Protein AF-A0A5J2KHD5-F1 (afdb_monomer)

Solvent-accessible surface area (backbone atoms only — not comparable to full-atom values): 17655 Å² total; per-residue (Å²): 84,76,49,83,25,41,93,51,93,59,63,36,62,65,54,71,47,74,52,61,76,40,70,38,62,76,44,39,39,36,35,39,23,14,30,36,14,54,96,81,37,36,23,38,40,32,50,33,38,20,36,44,12,47,25,20,21,35,34,34,34,47,45,62,51,98,78,23,36,15,30,52,31,19,30,32,40,36,40,36,38,17,37,40,12,54,28,19,19,31,35,51,29,37,59,67,86,77,87,72,84,50,36,95,54,77,41,52,92,80,32,49,83,32,38,43,77,28,38,31,40,41,30,48,32,39,19,35,48,8,55,21,34,14,35,37,32,38,15,18,57,29,43,36,36,41,38,38,20,34,40,3,35,28,30,13,35,39,38,60,14,28,54,28,45,38,32,44,36,38,34,33,30,27,23,60,71,68,78,65,44,34,31,26,41,30,70,27,45,30,43,40,37,40,37,40,33,34,32,79,45,65,56,52,24,39,34,41,18,60,56,12,38,40,30,65,73,45,62,40,83,87,21,22,67,43,73,42,52,66,44,76,54,85,90,83,81,79,89,87,85,85,87,71,94,57,56,60,50,75,51,75,42,55,71,67,65,92,81,49,88,70,52,52,35,43,40,39,47,34,49,78,35,92,41,93,99,59,67,41,57,35,39,38,39,30,37,58,52,98,92,38,83,38,68,54,36,33,35,20,64,96,72,70,74,47,73,48,78,65,57,41,90,38,82,75,56,75,84,76,58,89,52,68,65,37,76,47,47,20,21,42,98,85,67,48,56,32,38,44,33,30,36,79,88,66,50,76,50,77,45,84,114

Organism: NCBI:txid1151001

Structure (mmCIF, N/CA/C/O backbone):
data_AF-A0A5J2KHD5-F1
#
_entry.id   AF-A0A5J2KHD5-F1
#
loop_
_atom_site.group_PDB
_atom_site.id
_atom_site.type_symbol
_atom_site.label_atom_id
_atom_site.label_alt_id
_atom_site.label_comp_id
_atom_site.label_asym_id
_atom_site.label_entity_id
_atom_site.label_seq_id
_atom_site.pdbx_PDB_ins_code
_atom_site.Cartn_x
_atom_site.Cartn_y
_atom_site.Cartn_z
_atom_site.occupancy
_atom_site.B_iso_or_equiv
_atom_site.auth_seq_id
_atom_site.auth_comp_id
_atom_site.auth_asym_id
_atom_site.auth_atom_id
_atom_site.pdbx_PDB_model_num
ATOM 1 N N . MET A 1 1 ? 17.714 -7.171 -24.870 1.00 95.31 1 MET A N 1
ATOM 2 C CA . MET A 1 1 ? 17.193 -6.592 -26.128 1.00 95.31 1 MET A CA 1
ATOM 3 C C . MET A 1 1 ? 16.960 -5.110 -25.910 1.00 95.31 1 MET A C 1
ATOM 5 O O . MET A 1 1 ? 16.537 -4.749 -24.819 1.00 95.31 1 MET A O 1
ATOM 9 N N . THR A 1 2 ? 17.226 -4.273 -26.911 1.00 98.62 2 THR A N 1
ATOM 10 C CA . THR A 1 2 ? 17.089 -2.813 -26.787 1.00 98.62 2 THR A CA 1
ATOM 11 C C . THR A 1 2 ? 16.407 -2.249 -28.025 1.00 98.62 2 THR A C 1
ATOM 13 O O . THR A 1 2 ? 16.845 -2.539 -29.137 1.00 98.62 2 THR A O 1
ATOM 16 N N . PHE A 1 3 ? 15.370 -1.435 -27.830 1.00 98.75 3 PHE A N 1
ATOM 17 C CA . PHE A 1 3 ? 14.770 -0.615 -28.884 1.00 98.75 3 PHE A CA 1
ATOM 18 C C . PHE A 1 3 ? 15.186 0.838 -28.673 1.00 98.75 3 PHE A C 1
ATOM 20 O O . PHE A 1 3 ? 14.753 1.481 -27.717 1.00 98.75 3 PHE A O 1
ATOM 27 N N . GLU A 1 4 ? 16.075 1.328 -29.535 1.00 98.75 4 GLU A N 1
ATOM 28 C CA . GLU A 1 4 ? 16.740 2.620 -29.382 1.00 98.75 4 GLU A CA 1
ATOM 29 C C . GLU A 1 4 ? 16.288 3.626 -30.440 1.00 98.75 4 GLU A C 1
ATOM 31 O O . GLU A 1 4 ? 16.568 3.468 -31.627 1.00 98.75 4 GLU A O 1
ATOM 36 N N . ASN A 1 5 ? 15.601 4.688 -30.006 1.00 98.69 5 ASN A N 1
ATOM 37 C CA . ASN A 1 5 ? 14.994 5.665 -30.914 1.00 98.69 5 ASN A CA 1
ATOM 38 C C . ASN A 1 5 ? 15.372 7.128 -30.606 1.00 98.69 5 ASN A C 1
ATOM 40 O O . ASN A 1 5 ? 14.889 8.041 -31.269 1.00 98.69 5 ASN A O 1
ATOM 44 N N . HIS A 1 6 ? 16.280 7.376 -29.655 1.00 98.25 6 HIS A N 1
ATOM 45 C CA . HIS A 1 6 ? 16.639 8.732 -29.209 1.00 98.25 6 HIS A CA 1
ATOM 46 C C . HIS A 1 6 ? 17.514 9.538 -30.190 1.00 98.25 6 HIS A C 1
ATOM 48 O O . HIS A 1 6 ? 17.708 10.737 -29.995 1.00 98.25 6 HIS A O 1
ATOM 54 N N . HIS A 1 7 ? 18.029 8.936 -31.266 1.00 98.00 7 HIS A N 1
ATOM 55 C CA . HIS A 1 7 ? 18.869 9.639 -32.248 1.00 98.00 7 HIS A CA 1
ATOM 56 C C . HIS A 1 7 ? 18.112 10.714 -33.047 1.00 98.00 7 HIS A C 1
ATOM 58 O O . HIS A 1 7 ? 18.727 11.647 -33.567 1.00 98.00 7 HIS A O 1
ATOM 64 N N . THR A 1 8 ? 16.779 10.640 -33.101 1.00 97.19 8 THR A N 1
ATOM 65 C CA . THR A 1 8 ? 15.916 11.642 -33.750 1.00 97.19 8 THR A CA 1
ATOM 66 C C . THR A 1 8 ? 14.809 12.102 -32.799 1.00 97.19 8 THR A C 1
ATOM 68 O O . THR A 1 8 ? 14.632 11.526 -31.728 1.00 97.19 8 THR A O 1
ATOM 71 N N . SER A 1 9 ? 14.050 13.134 -33.175 1.00 95.75 9 SER A N 1
ATOM 72 C CA . SER A 1 9 ? 12.886 13.580 -32.397 1.00 95.75 9 SER A CA 1
ATOM 73 C C . SER A 1 9 ? 11.687 12.628 -32.495 1.00 95.75 9 SER A C 1
ATOM 75 O O . SER A 1 9 ? 10.804 12.693 -31.638 1.00 95.75 9 SER A O 1
ATOM 77 N N . ALA A 1 10 ? 11.658 11.737 -33.493 1.00 98.00 10 ALA A N 1
ATOM 78 C CA . ALA A 1 10 ? 10.600 10.750 -33.663 1.00 98.00 10 ALA A CA 1
ATOM 79 C C . ALA A 1 10 ? 10.621 9.689 -32.551 1.00 98.00 10 ALA A C 1
ATOM 81 O O . ALA A 1 10 ? 11.655 9.421 -31.940 1.00 98.00 10 ALA A O 1
ATOM 82 N N . TRP A 1 11 ? 9.462 9.079 -32.317 1.00 98.81 11 TRP A N 1
ATOM 83 C CA . TRP A 1 11 ? 9.282 8.000 -31.352 1.00 98.81 11 TRP A CA 1
ATOM 84 C C . TRP A 1 11 ? 9.353 6.641 -32.047 1.00 98.81 11 TRP A C 1
ATOM 86 O O . TRP A 1 11 ? 8.841 6.479 -33.157 1.00 98.81 11 TRP A O 1
ATOM 96 N N . GLY A 1 12 ? 9.961 5.654 -31.389 1.00 98.69 12 GLY A N 1
ATOM 97 C CA . GLY A 1 12 ? 9.769 4.253 -31.760 1.00 98.69 12 GLY A CA 1
ATOM 98 C C . GLY A 1 12 ? 8.316 3.842 -31.526 1.00 98.69 12 GLY A C 1
ATOM 99 O O . GLY A 1 12 ? 7.734 4.214 -30.512 1.00 98.69 12 GLY A O 1
ATOM 100 N N . TYR A 1 13 ? 7.731 3.092 -32.456 1.00 98.69 13 TYR A N 1
ATOM 101 C CA . TYR A 1 13 ? 6.334 2.653 -32.409 1.00 98.69 13 TYR A CA 1
ATOM 102 C C . TYR A 1 13 ? 6.241 1.217 -32.933 1.00 98.69 13 TYR A C 1
ATOM 104 O O . TYR A 1 13 ? 6.941 0.862 -33.881 1.00 98.69 13 TYR A O 1
ATOM 112 N N . GLY A 1 14 ? 5.381 0.387 -32.340 1.00 98.56 14 GLY A N 1
ATOM 113 C CA . GLY A 1 14 ? 5.163 -0.999 -32.770 1.00 98.56 14 GLY A CA 1
ATOM 114 C C . GLY A 1 14 ? 6.262 -1.983 -32.361 1.00 98.56 14 GLY A C 1
ATOM 115 O O . GLY A 1 14 ? 6.287 -3.108 -32.856 1.00 98.56 14 GLY A O 1
ATOM 116 N N . ASN A 1 15 ? 7.173 -1.581 -31.472 1.00 98.75 15 ASN A N 1
ATOM 117 C CA . ASN A 1 15 ? 8.286 -2.417 -31.031 1.00 98.75 15 ASN A CA 1
ATOM 118 C C . ASN A 1 15 ? 7.860 -3.338 -29.882 1.00 98.75 15 ASN A C 1
ATOM 120 O O . ASN A 1 15 ? 7.449 -2.864 -28.821 1.00 98.75 15 ASN A O 1
ATOM 124 N N . TRP A 1 16 ? 7.990 -4.650 -30.090 1.00 98.81 16 TRP A N 1
ATOM 125 C CA . TRP A 1 16 ? 7.545 -5.671 -29.144 1.00 98.81 16 TRP A CA 1
ATOM 126 C C . TRP A 1 16 ? 8.605 -6.729 -28.862 1.00 98.81 16 TRP A C 1
ATOM 128 O O . TRP A 1 16 ? 9.337 -7.159 -29.753 1.00 98.81 16 TRP A O 1
ATOM 138 N N . VAL A 1 17 ? 8.581 -7.236 -27.633 1.00 98.81 17 VAL A N 1
ATOM 139 C CA . VAL A 1 17 ? 9.075 -8.575 -27.297 1.00 98.81 17 VAL A CA 1
ATOM 140 C C . VAL A 1 17 ? 7.880 -9.416 -26.874 1.00 98.81 17 VAL A C 1
ATOM 142 O O . VAL A 1 17 ? 7.128 -9.002 -25.995 1.00 98.81 17 VAL A O 1
ATOM 145 N N . VAL A 1 18 ? 7.693 -10.579 -27.500 1.00 98.69 18 VAL A N 1
ATOM 146 C CA . VAL A 1 18 ? 6.597 -11.503 -27.184 1.00 98.69 18 VAL A CA 1
ATOM 147 C C . VAL A 1 18 ? 7.164 -12.903 -26.999 1.00 98.69 18 VAL A C 1
ATOM 149 O O . VAL A 1 18 ? 7.709 -13.477 -27.943 1.00 98.69 18 VAL A O 1
ATOM 152 N N . GLY A 1 19 ? 7.010 -13.455 -25.799 1.00 97.38 19 GLY A N 1
ATOM 153 C CA . GLY A 1 19 ? 7.492 -14.786 -25.462 1.00 97.38 19 GLY A CA 1
ATOM 154 C C . GLY A 1 19 ? 8.988 -14.849 -25.144 1.00 97.38 19 GLY A C 1
ATOM 155 O O . GLY A 1 19 ? 9.765 -13.923 -25.389 1.00 97.38 19 GLY A O 1
ATOM 156 N N . GLY A 1 20 ? 9.403 -16.019 -24.661 1.00 98.38 20 GLY A N 1
ATOM 157 C CA . GLY A 1 20 ? 10.805 -16.383 -24.489 1.00 98.38 20 GLY A CA 1
ATOM 158 C C . GLY A 1 20 ? 11.372 -16.095 -23.100 1.00 98.38 20 GLY A C 1
ATOM 159 O O . GLY A 1 20 ? 10.672 -15.718 -22.161 1.00 98.38 20 GLY A O 1
ATOM 160 N N . GLU A 1 21 ? 12.676 -16.324 -22.973 1.00 98.75 21 GLU A N 1
ATOM 161 C CA . GLU A 1 21 ? 13.426 -16.163 -21.730 1.00 98.75 21 GLU A CA 1
ATOM 162 C C . GLU A 1 21 ? 14.773 -15.489 -22.019 1.00 98.75 21 GLU A C 1
ATOM 164 O O . GLU A 1 21 ? 15.479 -15.874 -22.955 1.00 98.75 21 GLU A O 1
ATOM 169 N N . ILE A 1 22 ? 15.148 -14.502 -21.203 1.00 98.69 22 ILE A N 1
ATOM 170 C CA . ILE A 1 22 ? 16.451 -13.829 -21.258 1.00 98.69 22 ILE A CA 1
ATOM 171 C C . ILE A 1 22 ? 17.161 -14.020 -19.916 1.00 98.69 22 ILE A C 1
ATOM 173 O O . ILE A 1 22 ? 16.571 -13.811 -18.857 1.00 98.69 22 ILE A O 1
ATOM 177 N N . LYS A 1 23 ? 18.439 -14.418 -19.965 1.00 98.62 23 LYS A N 1
ATOM 178 C CA . LYS A 1 23 ? 19.255 -14.751 -18.787 1.00 98.62 23 LYS A CA 1
ATOM 179 C C . LYS A 1 23 ? 20.484 -13.855 -18.695 1.00 98.62 23 LYS A C 1
ATOM 181 O O . LYS A 1 23 ? 21.154 -13.651 -19.707 1.00 98.62 23 LYS A O 1
ATOM 186 N N . TYR A 1 24 ? 20.848 -13.453 -17.480 1.00 98.31 24 TYR A N 1
ATOM 187 C CA . TYR A 1 24 ? 22.082 -12.716 -17.189 1.00 98.31 24 TYR A CA 1
ATOM 188 C C . TYR A 1 24 ? 22.171 -11.374 -17.940 1.00 98.31 24 TYR A C 1
ATOM 190 O O . TYR A 1 24 ? 21.180 -10.670 -18.085 1.00 98.31 24 TYR A O 1
ATOM 198 N N . GLY A 1 25 ? 23.363 -10.996 -18.411 1.00 97.19 25 GLY A N 1
ATOM 199 C CA . GLY A 1 25 ? 23.629 -9.671 -18.970 1.00 97.19 25 GLY A CA 1
ATOM 200 C C . GLY A 1 25 ? 23.812 -8.627 -17.870 1.00 97.19 25 GLY A C 1
ATOM 201 O O . GLY A 1 25 ? 23.214 -8.720 -16.805 1.00 97.19 25 GLY A O 1
ATOM 202 N N . SER A 1 26 ? 24.670 -7.636 -18.107 1.00 98.19 26 SER A N 1
ATOM 203 C CA . SER A 1 26 ? 24.925 -6.571 -17.128 1.00 98.19 26 SER A CA 1
ATOM 204 C C . SER A 1 26 ? 23.797 -5.541 -17.044 1.00 98.19 26 SER A C 1
ATOM 206 O O . SER A 1 26 ? 23.748 -4.808 -16.069 1.00 98.19 26 SER A O 1
ATOM 208 N N . GLY A 1 27 ? 22.937 -5.473 -18.066 1.00 98.12 27 GLY A N 1
ATOM 209 C CA . GLY A 1 27 ? 21.814 -4.540 -18.147 1.00 98.12 27 GLY A CA 1
ATOM 210 C C . GLY A 1 27 ? 20.467 -5.194 -17.845 1.00 98.12 27 GLY A C 1
ATOM 211 O O . GLY A 1 27 ? 20.391 -6.179 -17.115 1.00 98.12 27 GLY A O 1
ATOM 212 N N . SER A 1 28 ? 19.405 -4.644 -18.437 1.00 98.75 28 SER A N 1
ATOM 213 C CA . SER A 1 28 ? 18.038 -5.179 -18.346 1.00 98.75 28 SER A CA 1
ATOM 214 C C . SER A 1 28 ? 17.734 -6.174 -19.474 1.00 98.75 28 SER A C 1
ATOM 216 O O . SER A 1 28 ? 18.321 -6.080 -20.558 1.00 98.75 28 SER A O 1
ATOM 218 N N . ALA A 1 29 ? 16.800 -7.112 -19.274 1.00 98.69 29 ALA A N 1
ATOM 219 C CA . ALA A 1 29 ? 16.470 -8.094 -20.317 1.00 98.69 29 ALA A CA 1
ATOM 220 C C . ALA A 1 29 ? 15.833 -7.431 -21.549 1.00 98.69 29 ALA A C 1
ATOM 222 O O . ALA A 1 29 ? 16.216 -7.741 -22.683 1.00 98.69 29 ALA A O 1
ATOM 223 N N . VAL A 1 30 ? 14.922 -6.475 -21.346 1.00 98.88 30 VAL A N 1
ATOM 224 C CA . VAL A 1 30 ? 14.389 -5.607 -22.408 1.00 98.88 30 VAL A CA 1
ATOM 225 C C . VAL A 1 30 ? 14.457 -4.149 -21.969 1.00 98.88 30 VAL A C 1
ATOM 227 O O . VAL A 1 30 ? 14.041 -3.823 -20.861 1.00 98.88 30 VAL A O 1
ATOM 230 N N . MET A 1 31 ? 14.974 -3.289 -22.845 1.00 98.88 31 MET A N 1
ATOM 231 C CA . MET A 1 31 ? 15.113 -1.850 -22.631 1.00 98.88 31 MET A CA 1
ATOM 232 C C . MET A 1 31 ? 14.421 -1.073 -23.756 1.00 98.88 31 MET A C 1
ATOM 234 O O . MET A 1 31 ? 14.663 -1.344 -24.937 1.00 98.88 31 MET A O 1
ATOM 238 N N . PHE A 1 32 ? 13.620 -0.074 -23.391 1.00 98.94 32 PHE A N 1
ATOM 239 C CA . PHE A 1 32 ? 13.025 0.882 -24.328 1.00 98.94 32 PHE A CA 1
ATOM 240 C C . PHE A 1 32 ? 13.642 2.264 -24.147 1.00 98.94 32 PHE A C 1
ATOM 242 O O . PHE A 1 32 ? 13.744 2.767 -23.028 1.00 98.94 32 PHE A O 1
ATOM 249 N N . ILE A 1 33 ? 14.044 2.879 -25.255 1.00 98.94 33 ILE A N 1
ATOM 250 C CA . ILE A 1 33 ? 14.623 4.221 -25.297 1.00 98.94 33 ILE A CA 1
ATOM 251 C C . ILE A 1 33 ? 13.847 5.023 -26.341 1.00 98.94 33 ILE A C 1
ATOM 253 O O . ILE A 1 33 ? 13.960 4.747 -27.538 1.00 98.94 33 ILE A O 1
ATOM 257 N N . ARG A 1 34 ? 13.073 6.022 -25.903 1.00 98.88 34 ARG A N 1
ATOM 258 C CA . ARG A 1 34 ? 12.247 6.893 -26.759 1.00 98.88 34 ARG A CA 1
ATOM 259 C C . ARG A 1 34 ? 11.195 6.143 -27.589 1.00 98.88 34 ARG A C 1
ATOM 261 O O . ARG A 1 34 ? 11.066 6.352 -28.796 1.00 98.88 34 ARG A O 1
ATOM 268 N N . ASN A 1 35 ? 10.437 5.257 -26.948 1.00 98.94 35 ASN A N 1
ATOM 269 C CA . ASN A 1 35 ? 9.317 4.541 -27.566 1.00 98.94 35 ASN A CA 1
ATOM 270 C C . ASN A 1 35 ? 7.971 5.048 -27.045 1.00 98.94 35 ASN A C 1
ATOM 272 O O . ASN A 1 35 ? 7.789 5.253 -25.847 1.00 98.94 35 ASN A O 1
ATOM 276 N N . ASP A 1 36 ? 7.022 5.216 -27.956 1.00 98.94 36 ASP A N 1
ATOM 277 C CA . ASP A 1 36 ? 5.662 5.633 -27.658 1.00 98.94 36 ASP A CA 1
ATOM 278 C C . ASP A 1 36 ? 4.681 4.730 -28.405 1.00 98.94 36 ASP A C 1
ATOM 280 O O . ASP A 1 36 ? 4.622 4.745 -29.634 1.00 98.94 36 ASP A O 1
ATOM 284 N N . GLY A 1 37 ? 3.905 3.938 -27.664 1.00 98.81 37 GLY A N 1
ATOM 285 C CA . GLY A 1 37 ? 2.926 3.011 -28.237 1.00 98.81 37 GLY A CA 1
ATOM 286 C C . GLY A 1 37 ? 1.715 3.693 -28.882 1.00 98.81 37 GLY A C 1
ATOM 287 O O . GLY A 1 37 ? 0.856 3.013 -29.446 1.00 98.81 37 GLY A O 1
ATOM 288 N N . GLY A 1 38 ? 1.606 5.023 -28.808 1.00 98.56 38 GLY A N 1
ATOM 289 C CA . GLY A 1 38 ? 0.423 5.743 -29.266 1.00 98.56 38 GLY A CA 1
ATOM 290 C C . GLY A 1 38 ? -0.814 5.403 -28.429 1.00 98.56 38 GLY A C 1
ATOM 291 O O . GLY A 1 38 ? -0.758 4.655 -27.457 1.00 98.56 38 GLY A O 1
ATOM 292 N N . ASN A 1 39 ? -1.978 5.941 -28.799 1.00 97.88 39 ASN A N 1
ATOM 293 C CA . ASN A 1 39 ? -3.226 5.611 -28.090 1.00 97.88 39 ASN A CA 1
ATOM 294 C C . ASN A 1 39 ? -3.618 4.131 -28.237 1.00 97.88 39 ASN A C 1
ATOM 296 O O . ASN A 1 39 ? -4.347 3.603 -27.401 1.00 97.88 39 ASN A O 1
ATOM 300 N N . ASP A 1 40 ? -3.088 3.462 -29.258 1.00 97.75 40 ASP A N 1
ATOM 301 C CA . ASP A 1 40 ? -3.318 2.043 -29.533 1.00 97.75 40 ASP A CA 1
ATOM 302 C C . ASP A 1 40 ? -2.517 1.127 -28.594 1.00 97.75 40 ASP A C 1
ATOM 304 O O . ASP A 1 40 ? -2.707 -0.087 -28.611 1.00 97.75 40 ASP A O 1
ATOM 308 N N . HIS A 1 41 ? -1.614 1.702 -27.791 1.00 98.62 41 HIS A N 1
ATOM 309 C CA . HIS A 1 41 ? -0.676 0.993 -26.924 1.00 98.62 41 HIS A CA 1
ATOM 310 C C . HIS A 1 41 ? 0.136 -0.080 -27.668 1.00 98.62 41 HIS A C 1
ATOM 312 O O . HIS A 1 41 ? 0.355 -1.198 -27.195 1.00 98.62 41 HIS A O 1
ATOM 318 N N . ASN A 1 42 ? 0.568 0.254 -28.884 1.00 98.75 42 ASN A N 1
ATOM 319 C CA . ASN A 1 42 ? 1.270 -0.649 -29.777 1.00 98.75 42 ASN A CA 1
ATOM 320 C C . ASN A 1 42 ? 2.781 -0.623 -29.510 1.00 98.75 42 ASN A C 1
ATOM 322 O O . ASN A 1 42 ? 3.557 -0.002 -30.235 1.00 98.75 42 ASN A O 1
ATOM 326 N N . GLY A 1 43 ? 3.193 -1.294 -28.444 1.00 98.81 43 GLY A N 1
ATOM 327 C CA . GLY A 1 43 ? 4.590 -1.548 -28.113 1.00 98.81 43 GLY A CA 1
ATOM 328 C C . GLY A 1 43 ? 4.732 -2.041 -26.677 1.00 98.81 43 GLY A C 1
ATOM 329 O O . GLY A 1 43 ? 3.876 -1.762 -25.837 1.00 98.81 43 GLY A O 1
ATOM 330 N N . GLY A 1 44 ? 5.823 -2.747 -26.384 1.00 98.88 44 GLY A N 1
ATOM 331 C CA . GLY A 1 44 ? 6.135 -3.212 -25.033 1.00 98.88 44 GLY A CA 1
ATOM 332 C C . GLY A 1 44 ? 6.565 -4.676 -24.963 1.00 98.88 44 GLY A C 1
ATOM 333 O O . GLY A 1 44 ? 7.240 -5.188 -25.859 1.00 98.88 44 GLY A O 1
ATOM 334 N N . VAL A 1 45 ? 6.220 -5.349 -23.867 1.00 98.94 45 VAL A N 1
ATOM 335 C CA . VAL A 1 45 ? 6.672 -6.716 -23.568 1.00 98.94 45 VAL A CA 1
ATOM 336 C C . VAL A 1 45 ? 5.496 -7.585 -23.156 1.00 98.94 45 VAL A C 1
ATOM 338 O O . VAL A 1 45 ? 4.692 -7.180 -22.315 1.00 98.94 45 VAL A O 1
ATOM 341 N N . ARG A 1 46 ? 5.427 -8.796 -23.719 1.00 98.75 46 ARG A N 1
ATOM 342 C CA . ARG A 1 46 ? 4.465 -9.822 -23.324 1.00 98.75 46 ARG A CA 1
ATOM 343 C C . ARG A 1 46 ? 5.106 -11.198 -23.145 1.00 98.75 46 ARG A C 1
ATOM 345 O O . ARG A 1 46 ? 5.992 -11.553 -23.918 1.00 98.75 46 ARG A O 1
ATOM 352 N N . ASP A 1 47 ? 4.627 -11.979 -22.180 1.00 98.81 47 ASP A N 1
ATOM 353 C CA . ASP A 1 47 ? 4.962 -13.404 -21.994 1.00 98.81 47 ASP A CA 1
ATOM 354 C C . ASP A 1 47 ? 6.474 -13.675 -21.817 1.00 98.81 47 ASP A C 1
ATOM 356 O O . ASP A 1 47 ? 7.012 -14.649 -22.347 1.00 98.81 47 ASP A O 1
ATOM 360 N N . LEU A 1 48 ? 7.184 -12.794 -21.104 1.00 98.88 48 LEU A N 1
ATOM 361 C CA . LEU A 1 48 ? 8.643 -12.853 -20.956 1.00 98.88 48 LEU A CA 1
ATOM 362 C C . LEU A 1 48 ? 9.061 -13.400 -19.588 1.00 98.88 48 LEU A C 1
ATOM 364 O O . LEU A 1 48 ? 8.566 -12.953 -18.554 1.00 98.88 48 LEU A O 1
ATOM 368 N N . ILE A 1 49 ? 10.078 -14.263 -19.578 1.00 98.94 49 ILE A N 1
ATOM 369 C CA . ILE A 1 49 ? 10.854 -14.576 -18.372 1.00 98.94 49 ILE A CA 1
ATOM 370 C C . ILE A 1 49 ? 12.194 -13.822 -18.409 1.00 98.94 49 ILE A C 1
ATOM 372 O O . ILE A 1 49 ? 12.981 -13.968 -19.344 1.00 98.94 49 ILE A O 1
ATOM 376 N N . SER A 1 50 ? 12.474 -13.033 -17.375 1.00 98.75 50 SER A N 1
ATOM 377 C CA . SER A 1 50 ? 13.763 -12.382 -17.137 1.00 98.75 50 SER A CA 1
ATOM 378 C C . SER A 1 50 ? 14.454 -13.009 -15.926 1.00 98.75 50 SER A C 1
ATOM 380 O O . SER A 1 50 ? 13.918 -12.986 -14.818 1.00 98.75 50 SER A O 1
ATOM 382 N N . TYR A 1 51 ? 15.652 -13.562 -16.114 1.00 98.88 51 TYR A N 1
ATOM 383 C CA . TYR A 1 51 ? 16.357 -14.319 -15.079 1.00 98.88 51 TYR A CA 1
ATOM 384 C C . TYR A 1 51 ? 17.765 -13.771 -14.820 1.00 98.88 51 TYR A C 1
ATOM 386 O O . TYR A 1 51 ? 18.643 -13.852 -15.679 1.00 98.88 51 TYR A O 1
ATOM 394 N N . ARG A 1 52 ? 18.011 -13.280 -13.599 1.00 98.69 52 ARG A N 1
ATOM 395 C CA . ARG A 1 52 ? 19.338 -12.861 -13.102 1.00 98.69 52 ARG A CA 1
ATOM 396 C C . ARG A 1 52 ? 20.060 -11.800 -13.925 1.00 98.69 52 ARG A C 1
ATOM 398 O O . ARG A 1 52 ? 21.282 -11.831 -14.058 1.00 98.69 52 ARG A O 1
ATOM 405 N N . VAL A 1 53 ? 19.300 -10.872 -14.485 1.00 98.81 53 VAL A N 1
ATOM 406 C CA . VAL A 1 53 ? 19.848 -9.706 -15.180 1.00 98.81 53 VAL A CA 1
ATOM 407 C C . VAL A 1 53 ? 20.525 -8.744 -14.192 1.00 98.81 53 VAL A C 1
ATOM 409 O O . VAL A 1 53 ? 20.129 -8.656 -13.028 1.00 98.81 53 VAL A O 1
ATOM 412 N N . GLY A 1 54 ? 21.575 -8.057 -14.644 1.00 98.62 54 GLY A N 1
ATOM 413 C CA . GLY A 1 54 ? 22.422 -7.185 -13.822 1.00 98.62 54 GLY A CA 1
ATOM 414 C C . GLY A 1 54 ? 21.814 -5.821 -13.484 1.00 98.62 54 GLY A C 1
ATOM 415 O O . GLY A 1 54 ? 22.276 -5.179 -12.545 1.00 98.62 54 GLY A O 1
ATOM 416 N N . GLU A 1 55 ? 20.767 -5.404 -14.201 1.00 98.75 55 GLU A N 1
ATOM 417 C CA . GLU A 1 55 ? 19.898 -4.282 -13.825 1.00 98.75 55 GLU A CA 1
ATOM 418 C C . GLU A 1 55 ? 18.498 -4.799 -13.454 1.00 98.75 55 GLU A C 1
ATOM 420 O O . GLU A 1 55 ? 18.364 -5.568 -12.499 1.00 98.75 55 GLU A O 1
ATOM 425 N N . SER A 1 56 ? 17.469 -4.404 -14.207 1.00 98.81 56 SER A N 1
ATOM 426 C CA . SER A 1 56 ? 16.061 -4.691 -13.932 1.00 98.81 56 SER A CA 1
ATOM 427 C C . SER A 1 56 ? 15.483 -5.657 -14.964 1.00 98.81 56 SER A C 1
ATOM 429 O O . SER A 1 56 ? 16.015 -5.796 -16.065 1.00 98.81 56 SER A O 1
ATOM 431 N N . GLY A 1 57 ? 14.392 -6.358 -14.645 1.00 98.81 57 GLY A N 1
ATOM 432 C CA . GLY A 1 57 ? 13.836 -7.355 -15.567 1.00 98.81 57 GLY A CA 1
ATOM 433 C C . GLY A 1 57 ? 13.443 -6.766 -16.924 1.00 98.81 57 GLY A C 1
ATOM 434 O O . GLY A 1 57 ? 13.968 -7.160 -17.964 1.00 98.81 57 GLY A O 1
ATOM 435 N N . VAL A 1 58 ? 12.583 -5.757 -16.911 1.00 98.88 58 VAL A N 1
ATOM 436 C CA . VAL A 1 58 ? 12.336 -4.888 -18.067 1.00 98.88 58 VAL A CA 1
ATOM 437 C C . VAL A 1 58 ? 12.441 -3.440 -17.631 1.00 98.88 58 VAL A C 1
ATOM 439 O O . VAL A 1 58 ? 12.179 -3.134 -16.466 1.00 98.88 58 VAL A O 1
ATOM 442 N N . LYS A 1 59 ? 12.845 -2.568 -18.556 1.00 98.94 59 LYS A N 1
ATOM 443 C CA . LYS A 1 59 ? 13.119 -1.171 -18.244 1.00 98.94 59 LYS A CA 1
ATOM 444 C C . LYS A 1 59 ? 12.653 -0.210 -19.329 1.00 98.94 59 LYS A C 1
ATOM 446 O O . LYS A 1 59 ? 12.926 -0.408 -20.518 1.00 98.94 59 LYS A O 1
ATOM 451 N N . THR A 1 60 ? 11.988 0.857 -18.910 1.00 98.94 60 THR A N 1
ATOM 452 C CA . THR A 1 60 ? 11.877 2.090 -19.692 1.00 98.94 60 THR A CA 1
ATOM 453 C C . THR A 1 60 ? 13.009 3.011 -19.270 1.00 98.94 60 THR A C 1
ATOM 455 O O . THR A 1 60 ? 13.171 3.293 -18.091 1.00 98.94 60 THR A O 1
ATOM 458 N N . TYR A 1 61 ? 13.834 3.455 -20.213 1.00 98.88 61 TYR A N 1
ATOM 459 C CA . TYR A 1 61 ? 14.948 4.335 -19.880 1.00 98.88 61 TYR A CA 1
ATOM 460 C C . TYR A 1 61 ? 14.446 5.695 -19.366 1.00 98.88 61 TYR A C 1
ATOM 462 O O . TYR A 1 61 ? 13.440 6.215 -19.857 1.00 98.88 61 TYR A O 1
ATOM 470 N N . GLN A 1 62 ? 15.162 6.270 -18.397 1.00 98.88 62 GLN A N 1
ATOM 471 C CA . GLN A 1 62 ? 14.825 7.546 -17.762 1.00 98.88 62 GLN A CA 1
ATOM 472 C C . GLN A 1 62 ? 15.671 8.713 -18.286 1.00 98.88 62 GLN A C 1
ATOM 474 O O . GLN A 1 62 ? 16.800 8.525 -18.735 1.00 98.88 62 GLN A O 1
ATOM 479 N N . ASN A 1 63 ? 15.179 9.944 -18.144 1.00 98.69 63 ASN A N 1
ATOM 480 C CA . ASN A 1 63 ? 15.925 11.169 -18.469 1.00 98.69 63 ASN A CA 1
ATOM 481 C C . ASN A 1 63 ? 16.401 11.218 -19.941 1.00 98.69 63 ASN A C 1
ATOM 483 O O . ASN A 1 63 ? 15.649 10.878 -20.862 1.00 98.69 63 ASN A O 1
ATOM 487 N N . GLU A 1 64 ? 17.616 11.715 -20.180 1.00 98.75 64 GLU A N 1
ATOM 488 C CA . GLU A 1 64 ? 18.187 11.999 -21.493 1.00 98.75 64 GLU A CA 1
ATOM 489 C C . GLU A 1 64 ? 19.367 11.071 -21.826 1.00 98.75 64 GLU A C 1
ATOM 491 O O . GLU A 1 64 ? 20.201 10.760 -20.975 1.00 98.75 64 GLU A O 1
ATOM 496 N N . ILE A 1 65 ? 19.497 10.711 -23.106 1.00 98.69 65 ILE A N 1
ATOM 497 C CA . ILE A 1 65 ? 20.713 10.129 -23.694 1.00 98.69 65 ILE A CA 1
ATOM 498 C C . ILE A 1 65 ? 21.159 11.055 -24.824 1.00 98.69 65 ILE A C 1
ATOM 500 O O . ILE A 1 65 ? 2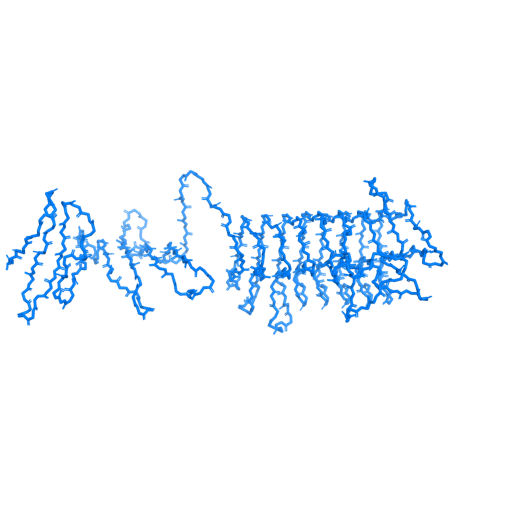0.352 11.468 -25.656 1.00 98.69 65 ILE A O 1
ATOM 504 N N . GLY A 1 66 ? 22.439 11.438 -24.840 1.00 97.31 66 GLY A N 1
ATOM 505 C CA . GLY A 1 66 ? 22.986 12.287 -25.906 1.00 97.31 66 GLY A CA 1
ATOM 506 C C . GLY A 1 66 ? 22.298 13.654 -26.047 1.00 97.31 66 GLY A C 1
ATOM 507 O O . GLY A 1 66 ? 22.306 14.228 -27.131 1.00 97.31 66 GLY A O 1
ATOM 508 N N . GLY A 1 67 ? 21.683 14.163 -24.972 1.00 97.31 67 GLY A N 1
ATOM 509 C CA . GLY A 1 67 ? 20.984 15.452 -24.957 1.00 97.31 67 GLY A CA 1
ATOM 510 C C . GLY A 1 67 ? 19.529 15.421 -25.438 1.00 97.31 67 GLY A C 1
ATOM 511 O O . GLY A 1 67 ? 18.951 16.486 -25.610 1.00 97.31 67 GLY A O 1
ATOM 512 N N . ARG A 1 68 ? 18.925 14.242 -25.644 1.00 98.62 68 ARG A N 1
ATOM 513 C CA . ARG A 1 68 ? 17.495 14.088 -25.960 1.00 98.62 68 ARG A CA 1
ATOM 514 C C . ARG A 1 68 ? 16.826 13.131 -24.990 1.00 98.62 68 ARG A C 1
ATOM 516 O O . ARG A 1 68 ? 17.447 12.154 -24.575 1.00 98.62 68 ARG A O 1
ATOM 523 N N . SER A 1 69 ? 15.554 13.362 -24.672 1.00 98.75 69 SER A N 1
ATOM 524 C CA . SER A 1 69 ? 14.820 12.457 -23.800 1.00 98.75 69 SER A CA 1
ATOM 525 C C . SER A 1 69 ? 14.722 11.037 -24.372 1.00 98.75 69 SER A C 1
ATOM 527 O O . SER A 1 69 ? 14.350 10.828 -25.533 1.00 98.75 69 SER A O 1
ATOM 529 N N . ALA A 1 70 ? 15.040 10.074 -23.511 1.00 98.88 70 ALA A N 1
ATOM 530 C CA . ALA A 1 70 ? 15.007 8.634 -23.729 1.00 98.88 70 ALA A CA 1
ATOM 531 C C . ALA A 1 70 ? 13.791 7.953 -23.067 1.00 98.88 70 ALA A C 1
ATOM 533 O O . ALA A 1 70 ? 13.692 6.724 -23.101 1.00 98.88 70 ALA A O 1
ATOM 534 N N . ARG A 1 71 ? 12.873 8.752 -22.506 1.00 98.88 71 ARG A N 1
ATOM 535 C CA . ARG A 1 71 ? 11.641 8.329 -21.826 1.00 98.88 71 ARG A CA 1
ATOM 536 C C . ARG A 1 71 ? 10.707 7.552 -22.742 1.00 98.88 71 ARG A C 1
ATOM 538 O O . ARG A 1 71 ? 10.950 7.450 -23.940 1.00 98.88 71 ARG A O 1
ATOM 545 N N . ASN A 1 72 ? 9.648 6.969 -22.188 1.00 98.94 72 ASN A N 1
ATOM 546 C CA . ASN A 1 72 ? 8.734 6.112 -22.939 1.00 98.94 72 ASN A CA 1
ATOM 547 C C . ASN A 1 72 ? 7.281 6.358 -22.524 1.00 98.94 72 ASN A C 1
ATOM 549 O O . ASN A 1 72 ? 7.018 6.771 -21.399 1.00 98.94 72 ASN A O 1
ATOM 553 N N . TYR A 1 73 ? 6.346 6.092 -23.436 1.00 98.94 73 TYR A N 1
ATOM 554 C CA . TYR A 1 73 ? 4.921 6.369 -23.249 1.00 98.94 73 TYR A CA 1
ATOM 555 C C . TYR A 1 73 ? 4.053 5.236 -23.799 1.00 98.94 73 TYR A C 1
ATOM 557 O O . TYR A 1 73 ? 4.398 4.591 -24.788 1.00 98.94 73 TYR A O 1
ATOM 565 N N . ARG A 1 74 ? 2.897 5.002 -23.173 1.00 98.94 74 ARG A N 1
ATOM 566 C CA . ARG A 1 74 ? 1.788 4.183 -23.696 1.00 98.94 74 ARG A CA 1
ATOM 567 C C . ARG A 1 74 ? 2.187 2.770 -24.135 1.00 98.94 74 ARG A C 1
ATOM 569 O O . ARG A 1 74 ? 1.626 2.213 -25.068 1.00 98.94 74 ARG A O 1
ATOM 576 N N . LEU A 1 75 ? 3.179 2.186 -23.472 1.00 98.94 75 LEU A N 1
ATOM 577 C CA . LEU A 1 75 ? 3.585 0.790 -23.672 1.00 98.94 75 LEU A CA 1
ATOM 578 C C . LEU A 1 75 ? 2.763 -0.170 -22.800 1.00 98.94 75 LEU A C 1
ATOM 580 O O . LEU A 1 75 ? 2.249 0.226 -21.750 1.00 98.94 75 LEU A O 1
ATOM 584 N N . VAL A 1 76 ? 2.694 -1.435 -23.217 1.00 98.94 76 VAL A N 1
ATOM 585 C CA . VAL A 1 76 ? 2.078 -2.530 -22.455 1.00 98.94 76 VAL A CA 1
ATOM 586 C C . VAL A 1 76 ? 3.149 -3.473 -21.918 1.00 98.94 76 VAL A C 1
ATOM 588 O O . VAL A 1 76 ? 3.976 -3.983 -22.671 1.00 98.94 76 VAL A O 1
ATOM 591 N N . PHE A 1 77 ? 3.081 -3.767 -20.627 1.00 98.94 77 PHE A N 1
ATOM 592 C CA . PHE A 1 77 ? 3.898 -4.768 -19.953 1.00 98.94 77 PHE A CA 1
ATOM 593 C C . PHE A 1 77 ? 2.957 -5.813 -19.366 1.00 98.94 77 PHE A C 1
ATOM 595 O O . PHE A 1 77 ? 2.224 -5.520 -18.426 1.00 98.94 77 PHE A O 1
ATOM 602 N N . ASP A 1 78 ? 2.915 -7.000 -19.965 1.00 98.94 78 ASP A N 1
ATOM 603 C CA . ASP A 1 78 ? 1.889 -8.004 -19.675 1.00 98.94 78 ASP A CA 1
ATOM 604 C C . ASP A 1 78 ? 2.503 -9.396 -19.526 1.00 98.94 78 ASP A C 1
ATOM 606 O O . ASP A 1 78 ? 3.249 -9.839 -20.391 1.00 98.94 78 ASP A O 1
ATOM 610 N N . ASN A 1 79 ? 2.187 -10.110 -18.450 1.00 98.88 79 ASN A N 1
ATOM 611 C CA . ASN A 1 79 ? 2.677 -11.472 -18.218 1.00 98.88 79 ASN A CA 1
ATOM 612 C C . ASN A 1 79 ? 4.216 -11.564 -18.218 1.00 98.88 79 ASN A C 1
ATOM 614 O O . ASN A 1 79 ? 4.826 -12.253 -19.039 1.00 98.88 79 ASN A O 1
ATOM 618 N N . ILE A 1 80 ? 4.857 -10.821 -17.313 1.00 98.94 80 ILE A N 1
ATOM 619 C CA . ILE A 1 80 ? 6.318 -10.813 -17.154 1.00 98.94 80 ILE A CA 1
ATOM 620 C C . ILE A 1 80 ? 6.676 -11.493 -15.840 1.00 98.94 80 ILE A C 1
ATOM 622 O O . ILE A 1 80 ? 6.176 -11.123 -14.779 1.00 98.94 80 ILE A O 1
ATOM 626 N N . THR A 1 81 ? 7.577 -12.467 -15.917 1.00 98.94 81 THR A N 1
ATOM 627 C CA . THR A 1 81 ? 8.177 -13.127 -14.759 1.00 98.94 81 THR A CA 1
ATOM 628 C C . THR A 1 81 ? 9.614 -12.653 -14.599 1.00 98.94 81 THR A C 1
ATOM 630 O O . THR A 1 81 ? 10.450 -12.979 -15.439 1.00 98.94 81 THR A O 1
ATOM 633 N N . THR A 1 82 ? 9.937 -11.941 -13.520 1.00 98.94 82 THR A N 1
ATOM 634 C CA . THR A 1 82 ? 11.330 -11.585 -13.200 1.00 98.94 82 THR A CA 1
ATOM 635 C C . THR A 1 82 ? 11.827 -12.358 -11.987 1.00 98.94 82 THR A C 1
ATOM 637 O O . THR A 1 82 ? 11.189 -12.375 -10.939 1.00 98.94 82 THR A O 1
ATOM 640 N N . ILE A 1 83 ? 12.990 -12.990 -12.107 1.00 98.94 83 ILE A N 1
ATOM 641 C CA . ILE A 1 83 ? 13.589 -13.792 -11.041 1.00 98.94 83 ILE A CA 1
ATOM 642 C C . ILE A 1 83 ? 15.007 -13.288 -10.792 1.00 98.94 83 ILE A C 1
ATOM 644 O O . ILE A 1 83 ? 15.862 -13.370 -11.678 1.00 98.94 83 ILE A O 1
ATOM 648 N N . GLN A 1 84 ? 15.264 -12.830 -9.567 1.00 98.81 84 GLN A N 1
ATOM 649 C CA . GLN A 1 84 ? 16.604 -12.512 -9.068 1.00 98.81 84 GLN A CA 1
ATOM 650 C C . GLN A 1 84 ? 17.372 -11.475 -9.901 1.00 98.81 84 GLN A C 1
ATOM 652 O O . GLN A 1 84 ? 18.580 -11.612 -10.092 1.00 98.81 84 GLN A O 1
ATOM 657 N N . SER A 1 85 ? 16.691 -10.447 -10.414 1.00 98.69 85 SER A N 1
ATOM 658 C CA . SER A 1 85 ? 17.379 -9.261 -10.940 1.00 98.69 85 SER A CA 1
ATOM 659 C C . SER A 1 85 ? 18.151 -8.543 -9.824 1.00 98.69 85 SER A C 1
ATOM 661 O O . SER A 1 85 ? 17.771 -8.601 -8.650 1.00 98.69 85 SER A O 1
ATOM 663 N N . TYR A 1 86 ? 19.266 -7.902 -10.181 1.00 98.81 86 TYR A N 1
ATOM 664 C CA . TYR A 1 86 ? 20.122 -7.221 -9.202 1.00 98.81 86 TYR A CA 1
ATOM 665 C C . TYR A 1 86 ? 19.592 -5.836 -8.793 1.00 98.81 86 TYR A C 1
ATOM 667 O O . TYR A 1 86 ? 19.851 -5.374 -7.685 1.00 98.81 86 TYR A O 1
ATOM 675 N N . TYR A 1 87 ? 18.827 -5.186 -9.667 1.00 98.62 87 TYR A N 1
ATOM 676 C CA . TYR A 1 87 ? 17.993 -4.044 -9.312 1.00 98.62 87 TYR A CA 1
ATOM 677 C C . TYR A 1 87 ? 16.546 -4.537 -9.225 1.00 98.62 87 TYR A C 1
ATOM 679 O O . TYR A 1 87 ? 16.244 -5.439 -8.441 1.00 98.62 87 TYR A O 1
ATOM 687 N N . ASP A 1 88 ? 15.645 -3.987 -10.028 1.00 98.88 88 ASP A N 1
ATOM 688 C CA . ASP A 1 88 ? 14.215 -4.128 -9.794 1.00 98.88 88 ASP A CA 1
ATOM 689 C C . ASP A 1 88 ? 13.609 -5.253 -10.630 1.00 98.88 88 ASP A C 1
ATOM 691 O O . ASP A 1 88 ? 14.153 -5.673 -11.659 1.00 98.88 88 ASP A O 1
ATOM 695 N N . GLY A 1 89 ? 12.461 -5.779 -10.215 1.00 98.81 89 GLY A N 1
ATOM 696 C CA . GLY A 1 89 ? 11.766 -6.782 -11.018 1.00 98.81 89 GLY A CA 1
ATOM 697 C C . GLY A 1 89 ? 11.283 -6.205 -12.352 1.00 98.81 89 GLY A C 1
ATOM 698 O O . GLY A 1 89 ? 11.551 -6.785 -13.406 1.00 98.81 89 GLY A O 1
ATOM 699 N N . ILE A 1 90 ? 10.659 -5.029 -12.319 1.00 98.94 90 ILE A N 1
ATOM 700 C CA . ILE A 1 90 ? 10.404 -4.165 -13.481 1.00 98.94 90 ILE A CA 1
ATOM 701 C C . ILE A 1 90 ? 10.680 -2.713 -13.082 1.00 98.94 90 ILE A C 1
ATOM 703 O O . ILE A 1 90 ? 10.318 -2.322 -11.977 1.00 98.94 90 ILE A O 1
ATOM 707 N N . ASP A 1 91 ? 11.306 -1.939 -13.967 1.00 98.94 91 ASP A N 1
ATOM 708 C CA . ASP A 1 91 ? 11.604 -0.513 -13.786 1.00 98.94 91 ASP A CA 1
ATOM 709 C C . ASP A 1 91 ? 10.889 0.291 -14.880 1.00 98.94 91 ASP A C 1
ATOM 711 O O . ASP A 1 91 ? 11.409 0.473 -15.984 1.00 98.94 91 ASP A O 1
ATOM 715 N N . ILE A 1 92 ? 9.658 0.717 -14.594 1.00 98.94 92 ILE A N 1
ATOM 716 C CA . ILE A 1 92 ? 8.805 1.443 -15.546 1.00 98.94 92 ILE A CA 1
ATOM 717 C C . ILE A 1 92 ? 8.749 2.926 -15.161 1.00 98.94 92 ILE A C 1
ATOM 719 O O . ILE A 1 92 ? 7.680 3.512 -14.995 1.00 98.94 92 ILE A O 1
ATOM 723 N N . ASN A 1 93 ? 9.924 3.518 -14.938 1.00 98.94 93 ASN A N 1
ATOM 724 C CA . ASN A 1 93 ? 10.070 4.940 -14.635 1.00 98.94 93 ASN A CA 1
ATOM 725 C C . ASN A 1 93 ? 10.481 5.736 -15.882 1.00 98.94 93 ASN A C 1
ATOM 727 O O . ASN A 1 93 ? 11.119 5.205 -16.796 1.00 98.94 93 ASN A O 1
ATOM 731 N N . ALA A 1 94 ? 10.157 7.025 -15.896 1.00 98.88 94 ALA A N 1
ATOM 732 C CA . ALA A 1 94 ? 10.538 7.988 -16.920 1.00 98.88 94 ALA A CA 1
ATOM 733 C C . ALA A 1 94 ? 11.472 9.079 -16.363 1.00 98.88 94 ALA A C 1
ATOM 735 O O . ALA A 1 94 ? 12.414 9.493 -17.041 1.00 98.88 94 ALA A O 1
ATOM 736 N N . ASP A 1 95 ? 11.268 9.531 -15.129 1.00 98.81 95 ASP A N 1
ATOM 737 C CA . ASP A 1 95 ? 12.162 10.461 -14.442 1.00 98.81 95 ASP A CA 1
ATOM 738 C C . ASP A 1 95 ? 12.985 9.740 -13.362 1.00 98.81 95 ASP A C 1
ATOM 740 O O . ASP A 1 95 ? 12.517 8.814 -12.702 1.00 98.81 95 ASP A O 1
ATOM 744 N N . THR A 1 96 ? 14.234 10.163 -13.147 1.00 98.44 96 THR A N 1
ATOM 745 C CA . THR A 1 96 ? 15.064 9.660 -12.037 1.00 98.44 96 THR A CA 1
ATOM 746 C C . THR A 1 96 ? 16.074 10.695 -11.548 1.00 98.44 96 THR A C 1
ATOM 748 O O . THR A 1 96 ? 16.541 11.539 -12.311 1.00 98.44 96 THR A O 1
ATOM 751 N N . GLY A 1 97 ? 16.444 10.631 -10.268 1.00 98.06 97 GLY A N 1
ATOM 752 C CA . GLY A 1 97 ? 17.368 11.584 -9.649 1.00 98.06 97 GLY A CA 1
ATOM 753 C C . GLY A 1 97 ? 16.774 12.988 -9.478 1.00 98.06 97 GLY A C 1
ATOM 754 O O . GLY A 1 97 ? 15.562 13.149 -9.320 1.00 98.06 97 GLY A O 1
ATOM 755 N N . SER A 1 98 ? 17.644 14.000 -9.456 1.00 97.94 98 SER A N 1
ATOM 756 C CA . SER A 1 98 ? 17.254 15.405 -9.278 1.00 97.94 98 SER A CA 1
ATOM 757 C C . SER A 1 98 ? 16.539 15.962 -10.518 1.00 97.94 98 SER A C 1
ATOM 759 O O . SER A 1 98 ? 16.972 15.659 -11.630 1.00 97.94 98 SER A O 1
ATOM 761 N N . PRO A 1 99 ? 15.516 16.824 -10.355 1.00 97.94 99 PRO A N 1
ATOM 762 C CA . PRO A 1 99 ? 14.817 17.433 -11.483 1.00 97.94 99 PRO A CA 1
ATOM 763 C C . PRO A 1 99 ? 15.747 18.207 -12.423 1.00 97.94 99 PRO A C 1
ATOM 765 O O . PRO A 1 99 ? 16.525 19.055 -11.983 1.00 97.94 99 PRO A O 1
ATOM 768 N N . ALA A 1 100 ? 15.612 17.944 -13.721 1.00 97.19 100 ALA A N 1
ATOM 769 C CA . ALA A 1 100 ? 16.265 18.668 -14.808 1.00 97.19 100 ALA A CA 1
ATOM 770 C C . ALA A 1 100 ? 15.250 18.922 -15.933 1.00 97.19 100 ALA A C 1
ATOM 772 O O . ALA A 1 100 ? 14.286 18.171 -16.075 1.00 97.19 100 ALA A O 1
ATOM 773 N N . GLU A 1 101 ? 15.428 19.991 -16.714 1.00 98.19 101 GLU A N 1
ATOM 774 C CA . GLU A 1 101 ? 14.506 20.272 -17.821 1.00 98.19 101 GLU A CA 1
ATOM 775 C C . GLU A 1 101 ? 14.576 19.161 -18.874 1.00 98.19 101 GLU A C 1
ATOM 777 O O . GLU A 1 101 ? 15.664 18.686 -19.210 1.00 98.19 101 GLU A O 1
ATOM 782 N N . ARG A 1 102 ? 13.413 18.755 -19.392 1.00 98.56 102 ARG A N 1
ATOM 783 C CA . ARG A 1 102 ? 13.329 17.658 -20.362 1.00 98.56 102 ARG A CA 1
ATOM 784 C C . ARG A 1 102 ? 13.558 18.182 -21.778 1.00 98.56 102 ARG A C 1
ATOM 786 O O . ARG A 1 102 ? 12.999 19.208 -22.161 1.00 98.56 102 ARG A O 1
ATOM 793 N N . VAL A 1 103 ? 14.353 17.467 -22.575 1.00 98.44 103 VAL A N 1
ATOM 794 C CA . VAL A 1 103 ? 14.668 17.870 -23.961 1.00 98.44 103 VAL A CA 1
ATOM 795 C C . VAL A 1 103 ? 13.898 17.020 -24.970 1.00 98.44 103 VAL A C 1
ATOM 797 O O . VAL A 1 103 ? 14.006 15.793 -24.967 1.00 98.44 103 VAL A O 1
ATOM 800 N N . ASP A 1 104 ? 13.154 17.677 -25.866 1.00 98.25 104 ASP A N 1
ATOM 801 C CA . ASP A 1 104 ? 12.226 17.050 -26.823 1.00 98.25 104 ASP A CA 1
ATOM 802 C C . ASP A 1 104 ? 11.197 16.115 -26.146 1.00 98.25 104 ASP A C 1
ATOM 804 O O . ASP A 1 104 ? 10.881 15.033 -26.657 1.00 98.25 104 ASP A O 1
ATOM 808 N N . ASP A 1 105 ? 10.704 16.536 -24.981 1.00 98.81 105 ASP A N 1
ATOM 809 C CA . ASP A 1 105 ? 9.647 15.906 -24.184 1.00 98.81 105 ASP A CA 1
ATOM 810 C C . ASP A 1 105 ? 8.864 17.002 -23.426 1.00 98.81 105 ASP A C 1
ATOM 812 O O . ASP A 1 105 ? 9.161 18.191 -23.570 1.00 98.81 105 ASP A O 1
ATOM 816 N N . TYR A 1 106 ? 7.853 16.642 -22.638 1.00 98.75 106 TYR A N 1
ATOM 817 C CA . TYR A 1 106 ? 7.052 17.614 -21.902 1.00 98.75 106 TYR A CA 1
ATOM 818 C C . TYR A 1 106 ? 7.883 18.410 -20.878 1.00 98.75 106 TYR A C 1
ATOM 820 O O . TYR A 1 106 ? 8.599 17.812 -20.065 1.00 98.75 106 TYR A O 1
ATOM 828 N N . PRO A 1 107 ? 7.735 19.746 -20.830 1.00 98.56 107 PRO A N 1
ATOM 829 C CA . PRO A 1 107 ? 8.499 20.580 -19.910 1.00 98.56 107 PRO A CA 1
ATOM 830 C C . PRO A 1 107 ? 8.052 20.383 -18.455 1.00 98.56 107 PRO A C 1
ATOM 832 O O . PRO A 1 107 ? 6.897 20.027 -18.184 1.00 98.56 107 PRO A O 1
ATOM 835 N N . LEU A 1 108 ? 8.938 20.692 -17.503 1.00 98.56 108 LEU A N 1
ATOM 836 C CA . LEU A 1 108 ? 8.642 20.616 -16.062 1.00 98.56 108 LEU A CA 1
ATOM 837 C C . LEU A 1 108 ? 7.450 21.487 -15.640 1.00 98.56 108 LEU A C 1
ATOM 839 O O . LEU A 1 108 ? 6.733 21.150 -14.699 1.00 98.56 108 LEU A O 1
ATOM 843 N N . SER A 1 109 ? 7.223 22.599 -16.343 1.00 98.38 109 SER A N 1
ATOM 844 C CA . SER A 1 109 ? 6.091 23.503 -16.108 1.00 98.38 109 SER A CA 1
ATOM 845 C C . SER A 1 109 ? 4.735 22.893 -16.467 1.00 98.38 109 SER A C 1
ATOM 847 O O . SER A 1 109 ? 3.715 23.331 -15.939 1.00 98.38 109 SER A O 1
ATOM 849 N N . GLN A 1 110 ? 4.713 21.897 -17.357 1.00 98.69 110 GLN A N 1
ATOM 850 C CA . GLN A 1 110 ? 3.496 21.190 -17.746 1.00 98.69 110 GLN A CA 1
ATOM 851 C C . GLN A 1 110 ? 3.274 19.946 -16.886 1.00 98.69 110 GLN A C 1
ATOM 853 O O . GLN A 1 110 ? 2.154 19.697 -16.447 1.00 98.69 110 GLN A O 1
ATOM 858 N N . TYR A 1 111 ? 4.337 19.180 -16.644 1.00 98.81 111 TYR A N 1
ATOM 859 C CA . TYR A 1 111 ? 4.298 17.989 -15.804 1.00 98.81 111 TYR A CA 1
ATOM 860 C C . TYR A 1 111 ? 5.499 17.990 -14.859 1.00 98.81 111 TYR A C 1
ATOM 862 O O . TYR A 1 111 ? 6.635 17.861 -15.339 1.00 98.81 111 TYR A O 1
ATOM 870 N N . PRO A 1 112 ? 5.272 18.097 -13.534 1.00 98.69 112 PRO A N 1
ATOM 871 C CA . PRO A 1 112 ? 6.337 18.001 -12.545 1.00 98.69 112 PRO A CA 1
ATOM 872 C C . PRO A 1 112 ? 7.155 16.711 -12.681 1.00 98.69 112 PRO A C 1
ATOM 874 O O . PRO A 1 112 ? 6.754 15.752 -13.347 1.00 98.69 112 PRO A O 1
ATOM 877 N N . TRP A 1 113 ? 8.323 16.689 -12.046 1.00 98.75 113 TRP A N 1
ATOM 878 C CA . TRP A 1 113 ? 9.168 15.495 -11.980 1.00 98.75 113 TRP A CA 1
ATOM 879 C C . TRP A 1 113 ? 8.395 14.305 -11.395 1.00 98.75 113 TRP A C 1
ATOM 881 O O . TRP A 1 113 ? 7.628 14.492 -10.449 1.00 98.75 113 TRP A O 1
ATOM 891 N N . PHE A 1 114 ? 8.582 13.111 -11.963 1.00 98.75 114 PHE A N 1
ATOM 892 C CA . PHE A 1 114 ? 7.839 11.875 -11.667 1.00 98.75 114 PHE A CA 1
ATOM 893 C C . PHE A 1 114 ? 6.349 11.894 -12.045 1.00 98.75 114 PHE A C 1
ATOM 895 O O . PHE A 1 114 ? 5.618 10.975 -11.689 1.00 98.75 114 PHE A O 1
ATOM 902 N N . GLN A 1 115 ? 5.856 12.921 -12.745 1.00 98.88 115 GLN A N 1
ATOM 903 C CA . GLN A 1 115 ? 4.422 13.095 -13.028 1.00 98.88 115 GLN A CA 1
ATOM 904 C C . GLN A 1 115 ? 4.119 13.228 -14.522 1.00 98.88 115 GLN A C 1
ATOM 906 O O . GLN A 1 115 ? 3.120 13.838 -14.910 1.00 98.88 115 GLN A O 1
ATOM 911 N N . LEU A 1 116 ? 4.961 12.663 -15.386 1.00 98.88 116 LEU A N 1
ATOM 912 C CA . LEU A 1 116 ? 4.657 12.571 -16.812 1.00 98.88 116 LEU A CA 1
ATOM 913 C C . LEU A 1 116 ? 3.410 11.711 -17.060 1.00 98.88 116 LEU A C 1
ATOM 915 O O . LEU A 1 116 ? 3.191 10.730 -16.352 1.00 98.88 116 LEU A O 1
ATOM 919 N N . PRO A 1 117 ? 2.582 12.024 -18.070 1.00 98.81 117 PRO A N 1
ATOM 920 C CA . PRO A 1 117 ? 1.397 11.241 -18.404 1.00 98.81 117 PRO A CA 1
ATOM 921 C C . PRO A 1 117 ? 1.783 9.983 -19.202 1.00 98.81 117 PRO A C 1
ATOM 923 O O . PRO A 1 117 ? 1.379 9.829 -20.356 1.00 98.81 117 PRO A O 1
ATOM 926 N N . THR A 1 118 ? 2.588 9.107 -18.599 1.00 98.88 118 THR A N 1
ATOM 927 C CA . THR A 1 118 ? 3.193 7.926 -19.230 1.00 98.88 118 THR A CA 1
ATOM 928 C C . THR A 1 118 ? 2.156 6.928 -19.735 1.00 98.88 118 THR A C 1
ATOM 930 O O . THR A 1 118 ? 2.332 6.390 -20.828 1.00 98.88 118 THR A O 1
ATOM 933 N N . LYS A 1 119 ? 1.022 6.766 -19.034 1.00 98.88 119 LYS A N 1
ATOM 934 C CA . LYS A 1 119 ? -0.145 5.983 -19.495 1.00 98.88 119 LYS A CA 1
ATOM 935 C C . LYS A 1 119 ? 0.203 4.546 -19.906 1.00 98.88 119 LYS A C 1
ATOM 937 O O . LYS A 1 119 ? -0.337 4.019 -20.874 1.00 98.88 119 LYS A O 1
ATOM 942 N N . HIS A 1 120 ? 1.130 3.914 -19.202 1.00 98.94 120 HIS A N 1
ATOM 943 C CA . HIS A 1 120 ? 1.434 2.505 -19.398 1.00 98.94 120 HIS A CA 1
ATOM 944 C C . HIS A 1 120 ? 0.289 1.616 -18.909 1.00 98.94 120 HIS A C 1
ATOM 946 O O . HIS A 1 120 ? -0.443 1.958 -17.976 1.00 98.94 120 HIS A O 1
ATOM 952 N N . ILE A 1 121 ? 0.180 0.440 -19.524 1.00 98.94 121 ILE A N 1
ATOM 953 C CA . ILE A 1 121 ? -0.642 -0.664 -19.025 1.00 98.94 121 ILE A CA 1
ATOM 954 C C . ILE A 1 121 ? 0.322 -1.718 -18.488 1.00 98.94 121 ILE A C 1
ATOM 956 O O . ILE A 1 121 ? 1.075 -2.310 -19.259 1.00 98.94 121 ILE A O 1
ATOM 960 N N . ILE A 1 122 ? 0.312 -1.942 -17.178 1.00 98.94 122 ILE A N 1
ATOM 961 C CA . ILE A 1 122 ? 1.221 -2.864 -16.489 1.00 98.94 122 ILE A CA 1
ATOM 962 C C . ILE A 1 122 ? 0.369 -3.929 -15.815 1.00 98.94 122 ILE A C 1
ATOM 964 O O . ILE A 1 122 ? -0.408 -3.614 -14.917 1.00 98.94 122 ILE A O 1
ATOM 968 N N . ARG A 1 123 ? 0.474 -5.188 -16.240 1.00 98.94 123 ARG A N 1
ATOM 969 C CA . ARG A 1 123 ? -0.378 -6.232 -15.675 1.00 98.94 123 ARG A CA 1
ATOM 970 C C . ARG A 1 123 ? 0.195 -7.636 -15.699 1.00 98.94 123 ARG A C 1
ATOM 972 O O . ARG A 1 123 ? 1.082 -7.940 -16.489 1.00 98.94 123 ARG A O 1
ATOM 979 N N . ASN A 1 124 ? -0.356 -8.505 -14.855 1.00 98.94 124 ASN A N 1
ATOM 980 C CA . ASN A 1 124 ? 0.035 -9.915 -14.758 1.00 98.94 124 ASN A CA 1
ATOM 981 C C . ASN A 1 124 ? 1.546 -10.074 -14.522 1.00 98.94 124 ASN A C 1
ATOM 983 O O . ASN A 1 124 ? 2.217 -10.864 -15.180 1.00 98.94 124 ASN A O 1
ATOM 987 N N . ILE A 1 125 ? 2.112 -9.274 -13.626 1.00 98.94 125 ILE A N 1
ATOM 988 C CA . ILE A 1 125 ? 3.551 -9.285 -13.366 1.00 98.94 125 ILE A CA 1
ATOM 989 C C . ILE A 1 125 ? 3.813 -10.144 -12.138 1.00 98.94 125 ILE A C 1
ATOM 991 O O . ILE A 1 125 ? 3.170 -9.963 -11.105 1.00 98.94 125 ILE A O 1
ATOM 995 N N . ILE A 1 126 ? 4.791 -11.042 -12.228 1.00 98.94 126 ILE A N 1
ATOM 996 C CA . ILE A 1 126 ? 5.305 -11.776 -11.076 1.00 98.94 126 ILE A CA 1
ATOM 997 C C . ILE A 1 126 ? 6.805 -11.547 -10.933 1.00 98.94 126 ILE A C 1
ATOM 999 O O . ILE A 1 126 ? 7.575 -11.747 -11.871 1.00 98.94 126 ILE A O 1
ATOM 1003 N N . THR A 1 127 ? 7.244 -11.135 -9.747 1.00 98.94 127 THR A N 1
ATOM 1004 C CA . THR A 1 127 ? 8.668 -10.953 -9.455 1.00 98.94 127 THR A CA 1
ATOM 1005 C C . THR A 1 127 ? 9.060 -11.718 -8.203 1.00 98.94 127 THR A C 1
ATOM 1007 O O . THR A 1 127 ? 8.262 -11.880 -7.276 1.00 98.94 127 THR A O 1
ATOM 1010 N N . LYS A 1 128 ? 10.273 -12.271 -8.198 1.00 98.94 128 LYS A N 1
ATOM 1011 C CA . LYS A 1 128 ? 10.766 -13.094 -7.096 1.00 98.94 128 LYS A CA 1
ATOM 1012 C C . LYS A 1 128 ? 12.226 -12.805 -6.791 1.00 98.94 128 LYS A C 1
ATOM 1014 O O . LYS A 1 128 ? 13.077 -12.958 -7.669 1.00 98.94 128 LYS A O 1
ATOM 1019 N N . ASP A 1 129 ? 12.495 -12.510 -5.522 1.00 98.88 129 ASP A N 1
ATOM 1020 C CA . ASP A 1 129 ? 13.839 -12.421 -4.943 1.00 98.88 129 ASP A CA 1
ATOM 1021 C C . ASP A 1 129 ? 14.731 -11.392 -5.662 1.00 98.88 129 ASP A C 1
ATOM 1023 O O . ASP A 1 129 ? 15.915 -11.620 -5.894 1.00 98.88 129 ASP A O 1
ATOM 1027 N N . CYS A 1 130 ? 14.136 -10.271 -6.085 1.00 98.88 130 CYS A N 1
ATOM 1028 C CA . CYS A 1 130 ? 14.849 -9.140 -6.679 1.00 98.88 130 CYS A CA 1
ATOM 1029 C C . CYS A 1 130 ? 15.597 -8.359 -5.588 1.00 98.88 130 CYS A C 1
ATOM 1031 O O . CYS A 1 130 ? 15.031 -8.076 -4.530 1.00 98.88 130 CYS A O 1
ATOM 1033 N N . MET A 1 131 ? 16.853 -7.992 -5.853 1.00 98.88 131 MET A N 1
ATOM 1034 C CA . MET A 1 131 ? 17.720 -7.296 -4.887 1.00 98.88 131 MET A CA 1
ATOM 1035 C C . MET A 1 131 ? 17.348 -5.802 -4.707 1.00 98.88 131 MET A C 1
ATOM 1037 O O . MET A 1 131 ? 17.624 -5.191 -3.669 1.00 98.88 131 MET A O 1
ATOM 1041 N N . GLY A 1 132 ? 16.683 -5.217 -5.701 1.00 98.81 132 GLY A N 1
ATOM 1042 C CA . GLY A 1 132 ? 16.017 -3.919 -5.633 1.00 98.81 132 GLY A CA 1
ATOM 1043 C C . GLY A 1 132 ? 14.542 -4.032 -5.240 1.00 98.81 132 GLY A C 1
ATOM 1044 O O . GLY A 1 132 ? 14.161 -4.833 -4.379 1.00 98.81 132 GLY A O 1
ATOM 1045 N N . ILE A 1 133 ? 13.717 -3.192 -5.863 1.00 98.94 133 ILE A N 1
ATOM 1046 C CA . ILE A 1 133 ? 12.266 -3.142 -5.662 1.00 98.94 133 ILE A CA 1
ATOM 1047 C C . ILE A 1 133 ? 11.591 -4.265 -6.463 1.00 98.94 133 ILE A C 1
ATOM 1049 O O . ILE A 1 133 ? 12.020 -4.625 -7.561 1.00 98.94 133 ILE A O 1
ATOM 1053 N N . GLY A 1 134 ? 10.509 -4.836 -5.930 1.00 98.88 134 GLY A N 1
ATOM 1054 C CA . GLY A 1 134 ? 9.756 -5.894 -6.607 1.00 98.88 134 GLY A CA 1
ATOM 1055 C C . GLY A 1 134 ? 9.187 -5.438 -7.954 1.00 98.88 134 GLY A C 1
ATOM 1056 O O . GLY A 1 134 ? 9.469 -6.063 -8.973 1.00 98.88 134 GLY A O 1
ATOM 1057 N N . ALA A 1 135 ? 8.414 -4.356 -7.977 1.00 98.94 135 ALA A N 1
ATOM 1058 C CA . ALA A 1 135 ? 7.961 -3.677 -9.189 1.00 98.94 135 ALA A CA 1
ATOM 1059 C C . ALA A 1 135 ? 7.681 -2.197 -8.895 1.00 98.94 135 ALA A C 1
ATOM 1061 O O . ALA A 1 135 ? 7.064 -1.876 -7.877 1.00 98.94 135 ALA A O 1
ATOM 1062 N N . TRP A 1 136 ? 8.116 -1.298 -9.779 1.00 98.88 136 TRP A N 1
ATOM 1063 C CA . TRP A 1 136 ? 7.904 0.135 -9.580 1.00 98.88 136 TRP A CA 1
ATOM 1064 C C . TRP A 1 136 ? 7.786 0.937 -10.867 1.00 98.88 136 TRP A C 1
ATOM 1066 O O . TRP A 1 136 ? 8.195 0.497 -11.946 1.00 98.88 136 TRP A O 1
ATOM 1076 N N . TRP A 1 137 ? 7.175 2.109 -10.721 1.00 98.94 137 TRP A N 1
ATOM 1077 C CA . TRP A 1 137 ? 6.874 3.041 -11.798 1.00 98.94 137 TRP A CA 1
ATOM 1078 C C . TRP A 1 137 ? 6.742 4.470 -11.269 1.00 98.94 137 TRP A C 1
ATOM 1080 O O . TRP A 1 137 ? 6.501 4.695 -10.080 1.00 98.94 137 TRP A O 1
ATOM 1090 N N . ASP A 1 138 ? 6.822 5.429 -12.186 1.00 98.88 138 ASP A N 1
ATOM 1091 C CA . ASP A 1 138 ? 6.435 6.818 -11.971 1.00 98.88 138 ASP A CA 1
ATOM 1092 C C . ASP A 1 138 ? 5.389 7.263 -13.009 1.00 98.88 138 ASP A C 1
ATOM 1094 O O . ASP A 1 138 ? 4.783 6.469 -13.739 1.00 98.88 138 ASP A O 1
ATOM 1098 N N . GLY A 1 139 ? 5.144 8.568 -13.055 1.00 98.88 139 GLY A N 1
ATOM 1099 C CA . GLY A 1 139 ? 4.186 9.175 -13.954 1.00 98.88 139 GLY A CA 1
ATOM 1100 C C . GLY A 1 139 ? 2.760 9.098 -13.425 1.00 98.88 139 GLY A C 1
ATOM 1101 O O . GLY A 1 139 ? 2.503 8.862 -12.243 1.00 98.88 139 GLY A O 1
ATOM 1102 N N . GLN A 1 140 ? 1.818 9.364 -14.318 1.00 98.88 140 GLN A N 1
ATOM 1103 C CA . GLN A 1 140 ? 0.402 9.426 -14.000 1.00 98.88 140 GLN A CA 1
ATOM 1104 C C . GLN A 1 140 ? -0.474 8.843 -15.099 1.00 98.88 140 GLN A C 1
ATOM 1106 O O . GLN A 1 140 ? -0.116 8.843 -16.282 1.00 98.88 140 GLN A O 1
ATOM 1111 N N . ASN A 1 141 ? -1.687 8.447 -14.706 1.00 98.81 141 ASN A N 1
ATOM 1112 C CA . ASN A 1 141 ? -2.675 7.786 -15.557 1.00 98.81 141 ASN A CA 1
ATOM 1113 C C . ASN A 1 141 ? -2.219 6.412 -16.076 1.00 98.81 141 ASN A C 1
ATOM 1115 O O . ASN A 1 141 ? -2.712 5.954 -17.107 1.00 98.81 141 ASN A O 1
ATOM 1119 N N . ASN A 1 142 ? -1.278 5.760 -15.391 1.00 98.94 142 ASN A N 1
ATOM 1120 C CA . ASN A 1 142 ? -0.971 4.358 -15.643 1.00 98.94 142 ASN A CA 1
ATOM 1121 C C . ASN A 1 142 ? -2.103 3.474 -15.101 1.00 98.94 142 ASN A C 1
ATOM 1123 O O . ASN A 1 142 ? -2.738 3.803 -14.094 1.00 98.94 142 ASN A O 1
ATOM 1127 N N . THR A 1 143 ? -2.327 2.337 -15.757 1.00 98.88 143 THR A N 1
ATOM 1128 C CA . THR A 1 143 ? -3.224 1.278 -15.274 1.00 98.88 143 THR A CA 1
ATOM 1129 C C . THR A 1 143 ? -2.390 0.081 -14.848 1.00 98.88 143 THR A C 1
ATOM 1131 O O . THR A 1 143 ? -1.684 -0.500 -15.674 1.00 98.88 143 THR A O 1
ATOM 1134 N N . ILE A 1 144 ? -2.482 -0.280 -13.570 1.00 98.94 144 ILE A N 1
ATOM 1135 C CA . ILE A 1 144 ? -1.733 -1.371 -12.959 1.00 98.94 144 ILE A CA 1
ATOM 1136 C C . ILE A 1 144 ? -2.702 -2.418 -12.407 1.00 98.94 144 ILE A C 1
ATOM 1138 O O . ILE A 1 144 ? -3.584 -2.098 -11.608 1.00 98.94 144 ILE A O 1
ATOM 1142 N N . ASP A 1 145 ? -2.532 -3.675 -12.812 1.00 98.94 145 ASP A N 1
ATOM 1143 C CA . ASP A 1 145 ? -3.416 -4.772 -12.407 1.00 98.94 145 ASP A CA 1
ATOM 1144 C C . ASP A 1 145 ? -2.674 -6.102 -12.225 1.00 98.94 145 ASP A C 1
ATOM 1146 O O . ASP A 1 145 ? -1.843 -6.478 -13.043 1.00 98.94 145 ASP A O 1
ATOM 1150 N N . ASN A 1 146 ? -3.016 -6.864 -11.191 1.00 98.88 146 ASN A N 1
ATOM 1151 C CA . ASN A 1 146 ? -2.515 -8.223 -10.977 1.00 98.88 146 ASN A CA 1
ATOM 1152 C C . ASN A 1 146 ? -0.978 -8.292 -10.912 1.00 98.88 146 ASN A C 1
ATOM 1154 O O . ASN A 1 146 ? -0.316 -8.864 -11.785 1.00 98.88 146 ASN A O 1
ATOM 1158 N N . ILE A 1 147 ? -0.407 -7.677 -9.875 1.00 98.94 147 ILE A N 1
ATOM 1159 C CA . ILE A 1 147 ? 1.039 -7.669 -9.627 1.00 98.94 147 ILE A CA 1
ATOM 1160 C C . ILE A 1 147 ? 1.340 -8.474 -8.371 1.00 98.94 147 ILE A C 1
ATOM 1162 O O . ILE A 1 147 ? 0.781 -8.214 -7.304 1.00 98.94 147 ILE A O 1
ATOM 1166 N N . VAL A 1 148 ? 2.260 -9.427 -8.486 1.00 98.94 148 VAL A N 1
ATOM 1167 C CA . VAL A 1 148 ? 2.674 -10.304 -7.393 1.00 98.94 148 VAL A CA 1
ATOM 1168 C C . VAL A 1 148 ? 4.181 -10.202 -7.192 1.00 98.94 148 VAL A C 1
ATOM 1170 O O . VAL A 1 148 ? 4.953 -10.524 -8.090 1.00 98.94 148 VAL A O 1
ATOM 1173 N N . THR A 1 149 ? 4.628 -9.803 -6.004 1.00 98.94 149 THR A N 1
ATOM 1174 C CA . THR A 1 149 ? 6.062 -9.712 -5.689 1.00 98.94 149 THR A CA 1
ATOM 1175 C C . THR A 1 149 ? 6.395 -10.550 -4.463 1.00 98.94 149 THR A C 1
ATOM 1177 O O . THR A 1 149 ? 5.809 -10.354 -3.393 1.00 98.94 149 THR A O 1
ATOM 1180 N N . TYR A 1 150 ? 7.365 -11.446 -4.603 1.00 98.94 150 TYR A N 1
ATOM 1181 C CA . TYR A 1 150 ? 7.907 -12.255 -3.519 1.00 98.94 150 TYR A CA 1
ATOM 1182 C C . TYR A 1 150 ? 9.333 -11.826 -3.202 1.00 98.94 150 TYR A C 1
ATOM 1184 O O . TYR A 1 150 ? 10.156 -11.703 -4.106 1.00 98.94 150 TYR A O 1
ATOM 1192 N N . GLU A 1 151 ? 9.647 -11.706 -1.914 1.00 98.81 151 GLU A N 1
ATOM 1193 C CA . GLU A 1 151 ? 11.031 -11.660 -1.427 1.00 98.81 151 GLU A CA 1
ATOM 1194 C C . GLU A 1 151 ? 11.851 -10.472 -1.961 1.00 98.81 151 GLU A C 1
ATOM 1196 O O . GLU A 1 151 ? 13.068 -10.572 -2.090 1.00 98.81 151 GLU A O 1
ATOM 1201 N N . ALA A 1 152 ? 11.205 -9.345 -2.279 1.00 98.94 152 ALA A N 1
ATOM 1202 C CA . ALA A 1 152 ? 11.920 -8.133 -2.664 1.00 98.94 152 ALA A CA 1
ATOM 1203 C C . ALA A 1 152 ? 12.822 -7.653 -1.513 1.00 98.94 152 ALA A C 1
ATOM 1205 O O . ALA A 1 152 ? 12.405 -7.549 -0.355 1.00 98.94 152 ALA A O 1
ATOM 1206 N N . HIS A 1 153 ? 14.074 -7.354 -1.833 1.00 98.94 153 HIS A N 1
ATOM 1207 C CA . HIS A 1 153 ? 15.049 -6.863 -0.862 1.00 98.94 153 HIS A CA 1
ATOM 1208 C C . HIS A 1 153 ? 14.817 -5.393 -0.487 1.00 98.94 153 HIS A C 1
ATOM 1210 O O . HIS A 1 153 ? 15.214 -4.968 0.600 1.00 98.94 153 HIS A O 1
ATOM 1216 N N . LYS A 1 154 ? 14.147 -4.625 -1.353 1.00 98.88 154 LYS A N 1
ATOM 1217 C CA . LYS A 1 154 ? 13.599 -3.292 -1.059 1.00 98.88 154 LYS A CA 1
ATOM 1218 C C . LYS A 1 154 ? 12.075 -3.377 -0.902 1.00 98.88 154 LYS A C 1
ATOM 1220 O O . LYS A 1 154 ? 11.563 -4.403 -0.450 1.00 98.88 154 LYS A O 1
ATOM 1225 N N . GLU A 1 155 ? 11.339 -2.320 -1.222 1.00 98.94 155 GLU A N 1
ATOM 1226 C CA . GLU A 1 155 ? 9.879 -2.349 -1.301 1.00 98.94 155 GLU A CA 1
ATOM 1227 C C . GLU A 1 155 ? 9.398 -3.449 -2.266 1.00 98.94 155 GLU A C 1
ATOM 1229 O O . GLU A 1 155 ? 10.066 -3.797 -3.240 1.00 98.94 155 GLU A O 1
ATOM 1234 N N . GLY A 1 156 ? 8.212 -4.006 -2.021 1.00 98.94 156 GLY A N 1
ATOM 1235 C CA . GLY A 1 156 ? 7.573 -4.915 -2.973 1.00 98.94 156 GLY A CA 1
ATOM 1236 C C . GLY A 1 156 ? 6.993 -4.139 -4.147 1.00 98.94 156 GLY A C 1
ATOM 1237 O O . GLY A 1 156 ? 7.263 -4.458 -5.300 1.00 98.94 156 GLY A O 1
ATOM 1238 N N . ILE A 1 157 ? 6.250 -3.075 -3.841 1.00 98.88 157 ILE A N 1
ATOM 1239 C CA . ILE A 1 157 ? 5.646 -2.172 -4.824 1.00 98.88 157 ILE A CA 1
ATOM 1240 C C . ILE A 1 157 ? 5.986 -0.730 -4.481 1.00 98.88 157 ILE A C 1
ATOM 1242 O O . ILE A 1 157 ? 5.857 -0.327 -3.322 1.00 98.88 157 ILE A O 1
ATOM 1246 N N . PHE A 1 158 ? 6.353 0.050 -5.496 1.00 98.94 158 PHE A N 1
ATOM 1247 C CA . PHE A 1 158 ? 6.618 1.475 -5.346 1.00 98.94 158 PHE A CA 1
ATOM 1248 C C . PHE A 1 158 ? 5.970 2.270 -6.491 1.00 98.94 158 PHE A C 1
ATOM 1250 O O . PHE A 1 158 ? 6.388 2.179 -7.641 1.00 98.94 158 PHE A O 1
ATOM 1257 N N . ASP A 1 159 ? 4.961 3.081 -6.171 1.00 98.94 159 ASP A N 1
ATOM 1258 C CA . ASP A 1 159 ? 4.449 4.130 -7.060 1.00 98.94 159 ASP A CA 1
ATOM 1259 C C . ASP A 1 159 ? 5.128 5.456 -6.701 1.00 98.94 159 ASP A C 1
ATOM 1261 O O . ASP A 1 159 ? 4.819 6.091 -5.686 1.00 98.94 159 ASP A O 1
ATOM 1265 N N . ARG A 1 160 ? 6.089 5.860 -7.531 1.00 98.88 160 ARG A N 1
ATOM 1266 C CA . ARG A 1 160 ? 6.831 7.117 -7.391 1.00 98.88 160 ARG A CA 1
ATOM 1267 C C . ARG A 1 160 ? 6.063 8.308 -7.966 1.00 98.88 160 ARG A C 1
ATOM 1269 O O . ARG A 1 160 ? 6.426 9.452 -7.697 1.00 98.88 160 ARG A O 1
ATOM 1276 N N . GLY A 1 161 ? 5.022 8.038 -8.748 1.00 98.81 161 GLY A N 1
ATOM 1277 C CA . GLY A 1 161 ? 4.202 9.026 -9.424 1.00 98.81 161 GLY A CA 1
ATOM 1278 C C . GLY A 1 161 ? 2.939 9.391 -8.648 1.00 98.81 161 GLY A C 1
ATOM 1279 O O . GLY A 1 161 ? 2.933 9.503 -7.422 1.00 98.81 161 GLY A O 1
ATOM 1280 N N . THR A 1 162 ? 1.862 9.662 -9.384 1.00 98.88 162 THR A N 1
ATOM 1281 C CA . THR A 1 162 ? 0.571 10.094 -8.829 1.00 98.88 162 THR A CA 1
ATOM 1282 C C . THR A 1 162 ? -0.564 9.755 -9.787 1.00 98.88 162 THR A C 1
ATOM 1284 O O . THR A 1 162 ? -0.334 9.558 -10.974 1.00 98.88 162 THR A O 1
ATOM 1287 N N . ASN A 1 163 ? -1.813 9.762 -9.322 1.00 98.88 163 ASN A N 1
ATOM 1288 C CA . ASN A 1 163 ? -2.995 9.603 -10.169 1.00 98.88 163 ASN A CA 1
ATOM 1289 C C . ASN A 1 163 ? -2.962 8.316 -11.027 1.00 98.88 163 ASN A C 1
ATOM 1291 O O . ASN A 1 163 ? -3.412 8.301 -12.175 1.00 98.88 163 ASN A O 1
ATOM 1295 N N . ASN A 1 164 ? -2.435 7.231 -10.459 1.00 98.94 164 ASN A N 1
ATOM 1296 C CA . ASN A 1 164 ? -2.417 5.904 -11.068 1.00 98.94 164 ASN A CA 1
ATOM 1297 C C . ASN A 1 164 ? -3.534 5.028 -10.490 1.00 98.94 164 ASN A C 1
ATOM 1299 O O . ASN A 1 164 ? -3.845 5.124 -9.300 1.00 98.94 164 ASN A O 1
ATOM 1303 N N . ASP A 1 165 ? -4.111 4.158 -11.320 1.00 98.88 165 ASP A N 1
ATOM 1304 C CA . ASP A 1 165 ? -5.074 3.142 -10.887 1.00 98.88 165 ASP A CA 1
ATOM 1305 C C . ASP A 1 165 ? -4.353 1.811 -10.672 1.00 98.88 165 ASP A C 1
ATOM 1307 O O . ASP A 1 165 ? -3.765 1.259 -11.598 1.00 98.88 165 ASP A O 1
ATOM 1311 N N . ILE A 1 166 ? -4.385 1.317 -9.435 1.00 98.94 166 ILE A N 1
ATOM 1312 C CA . ILE A 1 166 ? -3.605 0.173 -8.963 1.00 98.94 166 ILE A CA 1
ATOM 1313 C C . ILE A 1 166 ? -4.565 -0.875 -8.398 1.00 98.94 166 ILE A C 1
ATOM 1315 O O . ILE A 1 166 ? -5.307 -0.620 -7.447 1.00 98.94 166 ILE A O 1
ATOM 1319 N N . THR A 1 167 ? -4.563 -2.072 -8.973 1.00 98.88 167 THR A N 1
ATOM 1320 C CA . THR A 1 167 ? -5.528 -3.124 -8.637 1.00 98.88 167 THR A CA 1
ATOM 1321 C C . THR A 1 167 ? -4.872 -4.491 -8.483 1.00 98.88 167 THR A C 1
ATOM 1323 O O . THR A 1 167 ? -3.862 -4.777 -9.120 1.00 98.88 167 THR A O 1
ATOM 1326 N N . ASN A 1 168 ? -5.440 -5.334 -7.616 1.00 98.81 168 ASN A N 1
ATOM 1327 C CA . ASN A 1 168 ? -5.052 -6.739 -7.440 1.00 98.81 168 ASN A CA 1
ATOM 1328 C C . ASN A 1 168 ? -3.548 -6.921 -7.162 1.00 98.81 168 ASN A C 1
ATOM 1330 O O . ASN A 1 168 ? -2.816 -7.561 -7.914 1.00 98.81 168 ASN A O 1
ATOM 1334 N N . ILE A 1 169 ? -3.077 -6.339 -6.063 1.00 98.88 169 ILE A N 1
ATOM 1335 C CA . ILE A 1 169 ? -1.667 -6.357 -5.671 1.00 98.88 169 ILE A CA 1
ATOM 1336 C C . ILE A 1 169 ? -1.436 -7.394 -4.578 1.00 98.88 169 ILE A C 1
ATOM 1338 O O . ILE A 1 169 ? -2.150 -7.412 -3.579 1.00 98.88 169 ILE A O 1
ATOM 1342 N N . THR A 1 170 ? -0.405 -8.222 -4.731 1.00 98.94 170 THR A N 1
ATOM 1343 C CA . THR A 1 170 ? 0.055 -9.164 -3.706 1.00 98.94 170 THR A CA 1
ATOM 1344 C C . THR A 1 170 ? 1.542 -8.968 -3.424 1.00 98.94 170 THR A C 1
ATOM 1346 O O . THR A 1 170 ? 2.379 -9.173 -4.299 1.00 98.94 170 THR A O 1
ATOM 1349 N N . VAL A 1 171 ? 1.890 -8.623 -2.183 1.00 98.94 171 VAL A N 1
ATOM 1350 C CA . VAL A 1 171 ? 3.282 -8.459 -1.734 1.00 98.94 171 VAL A CA 1
ATOM 1351 C C . VAL A 1 171 ? 3.575 -9.407 -0.580 1.00 98.94 171 VAL A C 1
ATOM 1353 O O . VAL A 1 171 ? 2.903 -9.368 0.451 1.00 98.94 171 VAL A O 1
ATOM 1356 N N . VAL A 1 172 ? 4.595 -10.252 -0.728 1.00 98.94 172 VAL A N 1
ATOM 1357 C CA . VAL A 1 172 ? 4.978 -11.248 0.281 1.00 98.94 172 VAL A CA 1
ATOM 1358 C C . VAL A 1 172 ? 6.468 -11.144 0.587 1.00 98.94 172 VAL A C 1
ATOM 1360 O O . VAL A 1 172 ? 7.304 -11.333 -0.293 1.00 98.94 172 VAL A O 1
ATOM 1363 N N . GLY A 1 173 ? 6.803 -10.888 1.852 1.00 98.56 173 GLY A N 1
ATOM 1364 C CA . GLY A 1 173 ? 8.187 -10.889 2.332 1.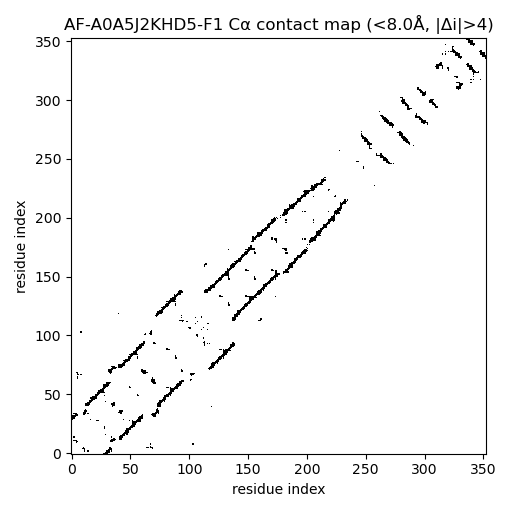00 98.56 173 GLY A CA 1
ATOM 1365 C C . GLY A 1 173 ? 9.091 -9.821 1.704 1.00 98.56 173 GLY A C 1
ATOM 1366 O O . GLY A 1 173 ? 10.271 -10.096 1.509 1.00 98.56 173 GLY A O 1
ATOM 1367 N N . ALA A 1 174 ? 8.556 -8.642 1.366 1.00 98.81 174 ALA A N 1
ATOM 1368 C CA . ALA A 1 174 ? 9.368 -7.497 0.947 1.00 98.81 174 ALA A CA 1
ATOM 1369 C C . ALA A 1 174 ? 10.108 -6.860 2.141 1.00 98.81 174 ALA A C 1
ATOM 1371 O O . ALA A 1 174 ? 9.841 -7.204 3.299 1.00 98.81 174 ALA A O 1
ATOM 1372 N N . ASN A 1 175 ? 11.022 -5.918 1.878 1.00 98.81 175 ASN A N 1
ATOM 1373 C CA . ASN A 1 175 ? 12.013 -5.440 2.851 1.00 98.81 175 ASN A CA 1
ATOM 1374 C C . ASN A 1 175 ? 12.776 -6.629 3.471 1.00 98.81 175 ASN A C 1
ATOM 1376 O O . ASN A 1 175 ?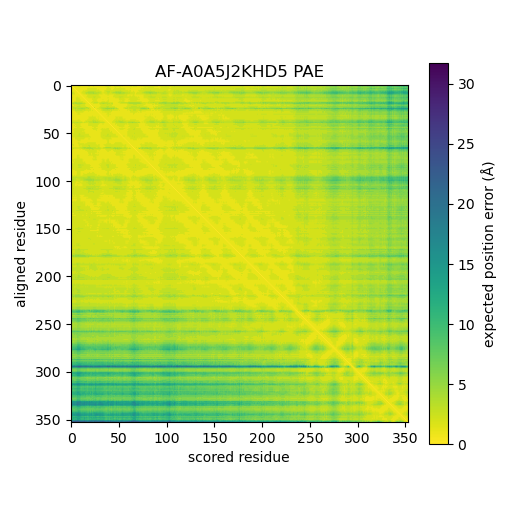 12.932 -6.744 4.690 1.00 98.81 175 ASN A O 1
ATOM 1380 N N . LYS A 1 176 ? 13.200 -7.565 2.613 1.00 98.81 176 LYS A N 1
ATOM 1381 C CA . LYS A 1 176 ? 13.848 -8.817 3.026 1.00 98.81 176 LYS A CA 1
ATOM 1382 C C . LYS A 1 176 ? 15.149 -8.586 3.802 1.00 98.81 176 LYS A C 1
ATOM 1384 O O . LYS A 1 176 ? 15.457 -9.361 4.703 1.00 98.81 176 LYS A O 1
ATOM 1389 N N . ASP A 1 177 ? 15.859 -7.497 3.502 1.00 98.75 177 ASP A N 1
ATOM 1390 C CA . ASP A 1 177 ? 17.125 -7.124 4.151 1.00 98.75 177 ASP A CA 1
ATOM 1391 C C . ASP A 1 177 ? 16.955 -6.359 5.473 1.00 98.75 177 ASP A C 1
ATOM 1393 O O . ASP A 1 177 ? 17.948 -6.023 6.118 1.00 98.75 177 ASP A O 1
ATOM 1397 N N . LEU A 1 178 ? 15.716 -6.094 5.904 1.00 98.38 178 LEU A N 1
ATOM 1398 C CA . LEU A 1 178 ? 15.403 -5.449 7.183 1.00 98.38 178 LEU A CA 1
ATOM 1399 C C . LEU A 1 178 ? 16.021 -4.048 7.350 1.00 98.38 178 LEU A C 1
ATOM 1401 O O . LEU A 1 178 ? 16.489 -3.683 8.434 1.00 98.38 178 LEU A O 1
ATOM 1405 N N . THR A 1 179 ? 15.981 -3.240 6.289 1.00 98.12 179 THR A N 1
ATOM 1406 C CA . THR A 1 179 ? 16.529 -1.873 6.250 1.00 98.12 179 THR A CA 1
ATOM 1407 C C . THR A 1 179 ? 15.477 -0.795 6.536 1.00 98.12 179 THR A C 1
ATOM 1409 O O . THR A 1 179 ? 15.578 0.315 6.025 1.00 98.12 179 THR A O 1
ATOM 1412 N N . ASP A 1 180 ? 14.454 -1.132 7.329 1.00 97.50 180 ASP A N 1
ATOM 1413 C CA . ASP A 1 180 ? 13.337 -0.260 7.735 1.00 97.50 180 ASP A CA 1
ATOM 1414 C C . ASP A 1 180 ? 12.533 0.364 6.577 1.00 97.50 180 ASP A C 1
ATOM 1416 O O . ASP A 1 180 ? 12.007 1.472 6.669 1.00 97.50 180 ASP A O 1
ATOM 1420 N N . LEU A 1 181 ? 12.413 -0.379 5.473 1.00 98.75 181 LEU A N 1
ATOM 1421 C CA . LEU A 1 181 ? 11.570 -0.018 4.334 1.00 98.75 181 LEU A CA 1
ATOM 1422 C C . LEU A 1 181 ? 10.126 -0.503 4.523 1.00 98.75 181 LEU A C 1
ATOM 1424 O O . LEU A 1 181 ? 9.833 -1.433 5.287 1.00 98.75 181 LEU A O 1
ATOM 1428 N N . ASN A 1 182 ? 9.211 0.116 3.780 1.00 98.94 182 ASN A N 1
ATOM 1429 C CA . ASN A 1 182 ? 7.807 -0.286 3.731 1.00 98.94 182 ASN A CA 1
ATOM 1430 C C . ASN A 1 182 ? 7.602 -1.462 2.764 1.00 98.94 182 ASN A C 1
ATOM 1432 O O . ASN A 1 182 ? 8.456 -1.771 1.939 1.00 98.94 182 ASN A O 1
ATOM 1436 N N . GLN A 1 183 ? 6.454 -2.135 2.851 1.00 98.88 183 GLN A N 1
ATOM 1437 C CA . GLN A 1 183 ? 6.118 -3.204 1.902 1.00 98.88 183 GLN A CA 1
ATOM 1438 C C . GLN A 1 183 ? 5.587 -2.629 0.580 1.00 98.88 183 GLN A C 1
ATOM 1440 O O . GLN A 1 183 ? 6.009 -3.055 -0.493 1.00 98.88 183 GLN A O 1
ATOM 1445 N N . ILE A 1 184 ? 4.677 -1.653 0.668 1.00 98.94 184 ILE A N 1
ATOM 1446 C CA . ILE A 1 184 ? 4.093 -0.917 -0.460 1.00 98.94 184 ILE A CA 1
ATOM 1447 C C . ILE A 1 184 ? 4.220 0.582 -0.189 1.00 98.94 184 ILE A C 1
ATOM 1449 O O . ILE A 1 184 ? 3.881 1.035 0.912 1.00 98.94 184 ILE A O 1
ATOM 1453 N N . VAL A 1 185 ? 4.657 1.342 -1.195 1.00 98.94 185 VAL A N 1
ATOM 1454 C CA . VAL A 1 185 ? 4.765 2.807 -1.150 1.00 98.94 185 VAL A CA 1
ATOM 1455 C C . VAL A 1 185 ? 4.012 3.446 -2.314 1.00 98.94 185 VAL A C 1
ATOM 1457 O O . VAL A 1 185 ? 4.153 3.012 -3.455 1.00 98.94 185 VAL A O 1
ATOM 1460 N N . CYS A 1 186 ? 3.254 4.508 -2.030 1.00 98.94 186 CYS A N 1
ATOM 1461 C CA . CYS A 1 186 ? 2.790 5.463 -3.038 1.00 98.94 186 CYS A CA 1
ATOM 1462 C C . CYS A 1 186 ? 3.105 6.887 -2.572 1.00 98.94 186 CYS A C 1
ATOM 1464 O O . CYS A 1 186 ? 2.637 7.313 -1.513 1.00 98.94 186 CYS A O 1
ATOM 1466 N N . GLU A 1 187 ? 3.885 7.623 -3.357 1.00 98.75 187 GLU A N 1
ATOM 1467 C CA . GLU A 1 187 ? 4.300 8.991 -3.017 1.00 98.75 187 GLU A CA 1
ATOM 1468 C C . GLU A 1 187 ? 3.177 10.009 -3.272 1.00 98.75 187 GLU A C 1
ATOM 1470 O O . GLU A 1 187 ? 2.928 10.900 -2.453 1.00 98.75 187 GLU A O 1
ATOM 1475 N N .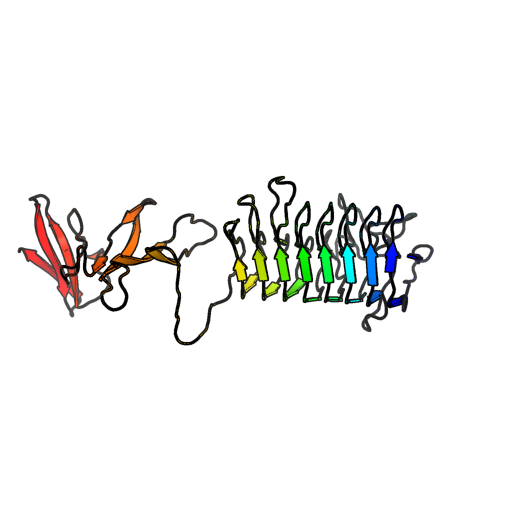 GLY A 1 188 ? 2.477 9.863 -4.401 1.00 98.44 188 GLY A N 1
ATOM 1476 C CA . GLY A 1 188 ? 1.371 10.724 -4.810 1.00 98.44 188 GLY A CA 1
ATOM 1477 C C . GLY A 1 188 ? -0.024 10.208 -4.451 1.00 98.44 188 GLY A C 1
ATOM 1478 O O . GLY A 1 188 ? -0.222 9.264 -3.679 1.00 98.44 188 GLY A O 1
ATOM 1479 N N . GLY A 1 189 ? -1.024 10.880 -5.022 1.00 98.62 189 GLY A N 1
ATOM 1480 C CA . GLY A 1 189 ? -2.437 10.555 -4.858 1.00 98.62 189 GLY A CA 1
ATOM 1481 C C . GLY A 1 189 ? -2.885 9.510 -5.868 1.00 98.62 189 GLY A C 1
ATOM 1482 O O . GLY A 1 189 ? -3.380 9.856 -6.940 1.00 98.62 189 GLY A O 1
ATOM 1483 N N . SER A 1 190 ? -2.701 8.240 -5.525 1.00 98.81 190 SER A N 1
ATOM 1484 C CA . SER A 1 190 ? -3.086 7.090 -6.340 1.00 98.81 190 SER A CA 1
ATOM 1485 C C . SER A 1 190 ? -4.250 6.326 -5.711 1.00 98.81 190 SER A C 1
ATOM 1487 O O . SER A 1 190 ? -4.816 6.689 -4.675 1.00 98.81 190 SER A O 1
ATOM 1489 N N . ARG A 1 191 ? -4.672 5.287 -6.420 1.00 98.88 191 ARG A N 1
ATOM 1490 C CA . ARG A 1 191 ? -5.989 4.693 -6.291 1.00 98.88 191 ARG A CA 1
ATOM 1491 C C . ARG A 1 191 ? -5.866 3.176 -6.230 1.00 98.88 191 ARG A C 1
ATOM 1493 O O . ARG A 1 191 ? -5.757 2.528 -7.265 1.00 98.88 191 ARG A O 1
ATOM 1500 N N . MET A 1 192 ? -5.875 2.611 -5.021 1.00 98.75 192 MET A N 1
ATOM 1501 C CA . MET A 1 192 ? -5.599 1.186 -4.785 1.00 98.75 192 MET A CA 1
ATOM 1502 C C . MET A 1 192 ? -6.866 0.369 -4.475 1.00 98.75 192 MET A C 1
ATOM 1504 O O . MET A 1 192 ? -7.684 0.795 -3.659 1.00 98.75 192 MET A O 1
ATOM 1508 N N . ARG A 1 193 ? -7.036 -0.816 -5.084 1.00 98.75 193 ARG A N 1
ATOM 1509 C CA . ARG A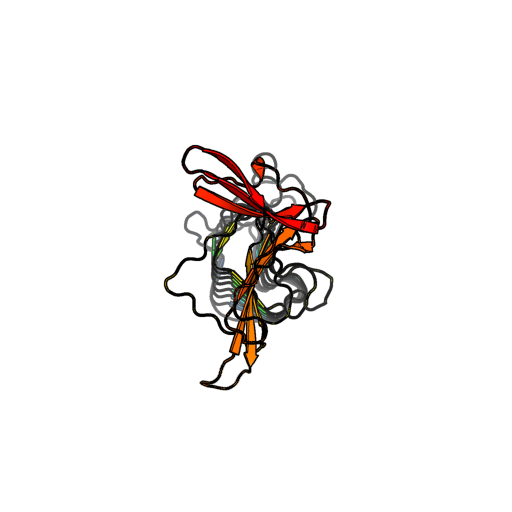 1 193 ? -8.117 -1.779 -4.757 1.00 98.75 193 ARG A CA 1
ATOM 1510 C C . ARG A 1 193 ? -7.613 -3.214 -4.778 1.00 98.75 193 ARG A C 1
ATOM 1512 O O . ARG A 1 193 ? -6.955 -3.613 -5.732 1.00 98.75 193 ARG A O 1
ATOM 1519 N N . GLY A 1 194 ? -7.990 -4.008 -3.780 1.00 98.69 194 GLY A N 1
ATOM 1520 C CA . GLY A 1 194 ? -7.619 -5.424 -3.729 1.00 98.69 194 GLY A CA 1
ATOM 1521 C C . GLY A 1 194 ? -6.126 -5.580 -3.465 1.00 98.69 194 GLY A C 1
ATOM 1522 O O . GLY A 1 194 ? -5.346 -5.845 -4.375 1.00 98.69 194 GLY A O 1
ATOM 1523 N N . VAL A 1 195 ? -5.724 -5.368 -2.213 1.00 98.88 195 VAL A N 1
ATOM 1524 C CA . VAL A 1 195 ? -4.318 -5.387 -1.792 1.00 98.88 195 VAL A CA 1
ATOM 1525 C C . VAL A 1 195 ? -4.121 -6.467 -0.738 1.00 98.88 195 VAL A C 1
ATOM 1527 O O . VAL A 1 195 ? -4.758 -6.434 0.312 1.00 98.88 195 VAL A O 1
ATOM 1530 N N . LEU A 1 196 ? -3.211 -7.403 -0.989 1.00 98.88 196 LEU A N 1
ATOM 1531 C CA . LEU A 1 196 ? -2.777 -8.410 -0.031 1.00 98.88 196 LEU A CA 1
ATOM 1532 C C . LEU A 1 196 ? -1.306 -8.184 0.316 1.00 98.88 196 LEU A C 1
ATOM 1534 O O . LEU A 1 196 ? -0.439 -8.198 -0.555 1.00 98.88 196 LEU A O 1
ATOM 1538 N N . VAL A 1 197 ? -1.011 -8.027 1.604 1.00 98.94 197 VAL A N 1
ATOM 1539 C CA . VAL A 1 197 ? 0.358 -7.933 2.121 1.00 98.94 197 VAL A CA 1
ATOM 1540 C C . VAL A 1 197 ? 0.598 -9.048 3.129 1.00 98.94 197 VAL A C 1
ATOM 1542 O O . VAL A 1 197 ? -0.165 -9.211 4.079 1.00 98.94 197 VAL A O 1
ATOM 1545 N N . HIS A 1 198 ? 1.687 -9.792 2.968 1.00 98.88 198 HIS A N 1
ATOM 1546 C CA . HIS A 1 198 ? 2.192 -10.728 3.966 1.00 98.88 198 HIS A CA 1
ATOM 1547 C C . HIS A 1 198 ? 3.642 -10.374 4.304 1.00 98.88 198 HIS A C 1
ATOM 1549 O O . HIS A 1 198 ? 4.591 -10.913 3.735 1.00 98.88 198 HIS A O 1
ATOM 1555 N N . ALA A 1 199 ? 3.809 -9.434 5.232 1.00 98.88 199 ALA A N 1
ATOM 1556 C CA . ALA A 1 199 ? 5.122 -9.038 5.723 1.00 98.88 199 ALA A CA 1
ATOM 1557 C C . ALA A 1 199 ? 5.694 -10.108 6.667 1.00 98.88 199 ALA A C 1
ATOM 1559 O O . ALA A 1 199 ? 4.998 -10.579 7.569 1.00 98.88 199 ALA A O 1
ATOM 1560 N N . TYR A 1 200 ? 6.977 -10.438 6.507 1.00 98.75 200 TYR A N 1
ATOM 1561 C CA . TYR A 1 200 ? 7.726 -11.309 7.431 1.00 98.75 200 TYR A CA 1
ATOM 1562 C C . TYR A 1 200 ? 8.512 -10.520 8.490 1.00 98.75 200 TYR A C 1
ATOM 1564 O O . TYR A 1 200 ? 9.285 -11.085 9.256 1.00 98.75 200 TYR A O 1
ATOM 1572 N N . THR A 1 201 ? 8.288 -9.207 8.551 1.00 98.62 201 THR A N 1
ATOM 1573 C CA . THR A 1 201 ? 8.903 -8.270 9.494 1.00 98.62 201 THR A CA 1
ATOM 1574 C C . THR A 1 201 ? 7.856 -7.304 10.050 1.00 98.62 201 THR A C 1
ATOM 1576 O O . THR A 1 201 ? 6.798 -7.094 9.452 1.00 98.62 201 THR A O 1
ATOM 1579 N N . THR A 1 202 ? 8.136 -6.713 11.210 1.00 98.69 202 THR A N 1
ATOM 1580 C CA . THR A 1 202 ? 7.316 -5.669 11.850 1.00 98.69 202 THR A CA 1
ATOM 1581 C C . THR A 1 202 ? 7.777 -4.243 11.520 1.00 98.69 202 THR A C 1
ATOM 1583 O O . THR A 1 202 ? 7.076 -3.287 11.881 1.00 98.69 202 THR A O 1
ATOM 1586 N N . GLN A 1 203 ? 8.919 -4.100 10.835 1.00 98.69 203 GLN A N 1
ATOM 1587 C CA . GLN A 1 203 ? 9.463 -2.825 10.354 1.00 98.69 203 GLN A CA 1
ATOM 1588 C C . GLN A 1 203 ? 8.519 -2.129 9.363 1.00 98.69 203 GLN A C 1
ATOM 1590 O O . GLN A 1 203 ? 7.736 -2.786 8.670 1.00 98.69 203 GLN A O 1
ATOM 1595 N N . GLY A 1 204 ? 8.591 -0.796 9.319 1.00 98.56 204 GLY A N 1
ATOM 1596 C CA . GLY A 1 204 ? 7.795 0.028 8.409 1.00 98.56 204 GLY A CA 1
ATOM 1597 C C . GLY A 1 204 ? 6.275 -0.212 8.452 1.00 98.56 204 GLY A C 1
ATOM 1598 O O . GLY A 1 204 ? 5.675 -0.609 9.468 1.00 98.56 204 GLY A O 1
ATOM 1599 N N . TYR A 1 205 ? 5.643 0.062 7.313 1.00 98.94 205 TYR A N 1
ATOM 1600 C CA . TYR A 1 205 ? 4.212 -0.074 7.048 1.00 98.94 205 TYR A CA 1
ATOM 1601 C C . TYR A 1 205 ? 3.934 -1.195 6.043 1.00 98.94 205 TYR A C 1
ATOM 1603 O O . TYR A 1 205 ? 4.735 -1.462 5.146 1.00 98.94 205 TYR A O 1
ATOM 1611 N N . ALA A 1 206 ? 2.759 -1.819 6.166 1.00 98.88 206 ALA A N 1
ATOM 1612 C CA . ALA A 1 206 ? 2.239 -2.685 5.111 1.00 98.88 206 ALA A CA 1
ATOM 1613 C C . ALA A 1 206 ? 1.889 -1.846 3.874 1.00 98.88 206 ALA A C 1
ATOM 1615 O O . ALA A 1 206 ? 2.229 -2.213 2.756 1.00 98.88 206 ALA A O 1
ATOM 1616 N N . VAL A 1 207 ? 1.264 -0.686 4.095 1.00 98.94 207 VAL A N 1
ATOM 1617 C CA . VAL A 1 207 ? 0.973 0.300 3.052 1.00 98.94 207 VAL A CA 1
ATOM 1618 C C . VAL A 1 207 ? 1.301 1.694 3.579 1.00 98.94 207 VAL A C 1
ATOM 1620 O O . VAL A 1 207 ? 0.701 2.144 4.560 1.00 98.94 207 VAL A O 1
ATOM 1623 N N . TYR A 1 208 ? 2.237 2.374 2.920 1.00 98.94 208 TYR A N 1
ATOM 1624 C CA . TYR A 1 208 ? 2.573 3.777 3.151 1.00 98.94 208 TYR A CA 1
ATOM 1625 C C . TYR A 1 208 ? 2.190 4.601 1.919 1.00 98.94 208 TYR A C 1
ATOM 1627 O O . TYR A 1 208 ? 2.926 4.655 0.937 1.00 98.94 208 TYR A O 1
ATOM 1635 N N . ALA A 1 209 ? 1.004 5.203 1.948 1.00 98.81 209 ALA A N 1
ATOM 1636 C CA . ALA A 1 209 ? 0.419 5.874 0.792 1.00 98.81 209 ALA A CA 1
ATOM 1637 C C . ALA A 1 209 ? -0.389 7.114 1.218 1.00 98.81 209 ALA A C 1
ATOM 1639 O O . ALA A 1 209 ? -1.603 7.166 1.009 1.00 98.81 209 ALA A O 1
ATOM 1640 N N . PRO A 1 210 ? 0.248 8.111 1.863 1.00 98.69 210 PRO A N 1
ATOM 1641 C CA . PRO A 1 210 ? -0.432 9.156 2.633 1.00 98.69 210 PRO A CA 1
ATOM 1642 C C . PRO A 1 210 ? -1.465 9.965 1.838 1.00 98.69 210 PRO A C 1
ATOM 1644 O O . PRO A 1 210 ? -2.477 10.363 2.408 1.00 98.69 210 PRO A O 1
ATOM 1647 N N . GLN A 1 211 ? -1.252 10.172 0.536 1.00 98.56 211 GLN A N 1
ATOM 1648 C CA . GLN A 1 211 ? -2.147 10.943 -0.340 1.00 98.56 211 GLN A CA 1
ATOM 1649 C C . GLN A 1 211 ? -3.128 10.071 -1.141 1.00 98.56 211 GLN A C 1
ATOM 1651 O O . GLN A 1 211 ? -3.936 10.591 -1.905 1.00 98.56 211 GLN A O 1
ATOM 1656 N N . SER A 1 212 ? -3.041 8.748 -1.005 1.00 98.88 212 SER A N 1
ATOM 1657 C CA . SER A 1 212 ? -3.826 7.797 -1.792 1.00 98.88 212 SER A CA 1
ATOM 1658 C C . SER A 1 212 ? -5.102 7.357 -1.075 1.00 98.88 212 SER A C 1
ATOM 1660 O O . SER A 1 212 ? -5.233 7.472 0.148 1.00 98.88 212 SER A O 1
ATOM 1662 N N . GLU A 1 213 ? -6.024 6.785 -1.845 1.00 98.75 213 GLU A N 1
ATOM 1663 C CA . GLU A 1 213 ? -7.173 6.033 -1.338 1.00 98.75 213 GLU A CA 1
ATOM 1664 C C . GLU A 1 213 ? -6.980 4.529 -1.546 1.00 98.75 213 GLU A C 1
ATOM 1666 O O . GLU A 1 213 ? -6.361 4.094 -2.524 1.00 98.75 213 GLU A O 1
ATOM 1671 N N . ILE A 1 214 ? -7.515 3.725 -0.626 1.00 98.69 214 ILE A N 1
ATOM 1672 C CA . ILE A 1 214 ? -7.366 2.271 -0.659 1.00 98.69 214 ILE A CA 1
ATOM 1673 C C . ILE A 1 214 ? -8.655 1.542 -0.271 1.00 98.69 214 ILE A C 1
ATOM 1675 O O . ILE A 1 214 ? -9.359 1.955 0.646 1.00 98.69 214 ILE A O 1
ATOM 1679 N N . SER A 1 215 ? -8.961 0.425 -0.930 1.00 98.69 215 SER A N 1
ATOM 1680 C CA . SER A 1 215 ? -10.066 -0.467 -0.558 1.00 98.69 215 SER A CA 1
ATOM 1681 C C . SER A 1 215 ? -9.687 -1.946 -0.679 1.00 98.69 215 SER A C 1
ATOM 1683 O O . SER A 1 215 ? -8.749 -2.311 -1.392 1.00 98.69 215 SER A O 1
ATOM 1685 N N . SER A 1 216 ? -10.417 -2.806 0.043 1.00 98.31 216 SER A N 1
ATOM 1686 C CA . SER A 1 216 ? -10.220 -4.266 0.047 1.00 98.31 216 SER A CA 1
ATOM 1687 C C . SER A 1 216 ? -8.773 -4.679 0.362 1.00 98.31 216 SER A C 1
ATOM 1689 O O . SER A 1 216 ? -8.100 -5.305 -0.456 1.00 98.31 216 SER A O 1
ATOM 1691 N N . VAL A 1 217 ? -8.289 -4.306 1.553 1.00 98.56 217 VAL A N 1
ATOM 1692 C CA . VAL A 1 217 ? -6.917 -4.581 2.019 1.00 98.56 217 VAL A CA 1
ATOM 1693 C C . VAL A 1 217 ? -6.894 -5.736 3.012 1.00 98.56 217 VAL A C 1
ATOM 1695 O O . VAL A 1 217 ? -7.675 -5.749 3.961 1.00 98.56 217 VAL A O 1
ATOM 1698 N N . ALA A 1 218 ? -5.952 -6.659 2.845 1.00 98.62 218 ALA A N 1
ATOM 1699 C CA . ALA A 1 218 ? -5.674 -7.740 3.780 1.00 98.62 218 ALA A CA 1
ATOM 1700 C C . ALA A 1 218 ? -4.185 -7.765 4.160 1.00 98.62 218 ALA A C 1
ATOM 1702 O O . ALA A 1 218 ? -3.313 -7.829 3.296 1.00 98.62 218 ALA A O 1
ATOM 1703 N N . CYS A 1 219 ? -3.895 -7.769 5.464 1.00 98.75 219 CYS A N 1
ATOM 1704 C CA . CYS A 1 219 ? -2.535 -7.861 6.005 1.00 98.75 219 CYS A CA 1
ATOM 1705 C C . CYS A 1 219 ? -2.366 -9.179 6.779 1.00 98.75 219 CYS A C 1
ATOM 1707 O O . CYS A 1 219 ? -2.774 -9.283 7.938 1.00 98.75 219 CYS A O 1
ATOM 1709 N N . ALA A 1 220 ? -1.766 -10.189 6.154 1.00 98.31 220 ALA A N 1
ATOM 1710 C CA . ALA A 1 220 ? -1.625 -11.541 6.694 1.00 98.31 220 ALA A CA 1
ATOM 1711 C C . ALA A 1 220 ? -0.480 -11.684 7.722 1.00 98.31 220 ALA A C 1
ATOM 1713 O O . ALA A 1 220 ? 0.307 -10.760 7.951 1.00 98.31 220 ALA A O 1
ATOM 1714 N N . GLY A 1 221 ? -0.397 -12.862 8.350 1.00 97.81 221 GLY A N 1
ATOM 1715 C CA . GLY A 1 221 ? 0.708 -13.267 9.229 1.00 97.81 221 GLY A CA 1
ATOM 1716 C C . GLY A 1 221 ? 0.843 -12.431 10.502 1.00 97.81 221 GLY A C 1
ATOM 1717 O O . GLY A 1 221 ? -0.122 -11.829 10.966 1.00 97.81 221 GLY A O 1
ATOM 1718 N N . SER A 1 222 ? 2.051 -12.355 11.057 1.00 97.81 222 SER A N 1
ATOM 1719 C CA . SER A 1 222 ? 2.376 -11.577 12.268 1.00 97.81 222 SER A CA 1
ATOM 1720 C C . SER A 1 222 ? 3.211 -10.317 11.999 1.00 97.81 222 SER A C 1
ATOM 1722 O O . SER A 1 222 ? 3.478 -9.556 12.927 1.00 97.81 222 SER A O 1
ATOM 1724 N N . GLY A 1 223 ? 3.600 -10.062 10.744 1.00 98.69 223 GLY A N 1
ATOM 1725 C CA . GLY A 1 223 ? 4.322 -8.848 10.362 1.00 98.69 223 GLY A CA 1
ATOM 1726 C C . GLY A 1 223 ? 3.465 -7.581 10.409 1.00 98.69 223 GLY A C 1
ATOM 1727 O O . GLY A 1 223 ? 2.293 -7.610 10.805 1.00 98.69 223 GLY A O 1
ATOM 1728 N N . THR A 1 224 ? 4.062 -6.462 9.987 1.00 98.75 224 THR A N 1
ATOM 1729 C CA . THR A 1 224 ? 3.434 -5.134 10.009 1.00 98.75 224 THR A CA 1
ATOM 1730 C C . THR A 1 224 ? 2.057 -5.144 9.339 1.00 98.75 224 THR A C 1
ATOM 1732 O O . THR A 1 224 ? 1.847 -5.760 8.296 1.00 98.75 224 THR A O 1
ATOM 1735 N N . LYS A 1 225 ? 1.099 -4.463 9.973 1.00 98.75 225 LYS A N 1
ATOM 1736 C CA . LYS A 1 225 ? -0.276 -4.266 9.473 1.00 98.75 225 LYS A CA 1
ATOM 1737 C C . LYS A 1 225 ? -0.653 -2.792 9.419 1.00 98.75 225 LYS A C 1
ATOM 1739 O O . LYS A 1 225 ? -1.825 -2.455 9.299 1.00 98.75 225 LYS A O 1
ATOM 1744 N N . LYS A 1 226 ? 0.339 -1.908 9.571 1.00 98.75 226 LYS A N 1
ATOM 1745 C CA . LYS A 1 226 ? 0.118 -0.464 9.582 1.00 98.75 226 LYS A CA 1
ATOM 1746 C C . LYS A 1 226 ? -0.255 -0.015 8.170 1.00 98.75 226 LYS A C 1
ATOM 1748 O O . LYS A 1 226 ? 0.450 -0.347 7.217 1.00 98.75 226 LYS A O 1
ATOM 1753 N N . ILE A 1 227 ? -1.339 0.744 8.069 1.00 98.81 227 ILE A N 1
ATOM 1754 C CA . ILE A 1 227 ? -1.836 1.345 6.831 1.00 98.81 227 ILE A CA 1
ATOM 1755 C C . ILE A 1 227 ? -1.916 2.853 7.071 1.00 98.81 227 ILE A C 1
ATOM 1757 O O . ILE A 1 227 ? -2.578 3.288 8.016 1.00 98.81 227 ILE A O 1
ATOM 1761 N N . LEU A 1 228 ? -1.239 3.635 6.231 1.00 98.75 228 LEU A N 1
ATOM 1762 C CA . LEU A 1 228 ? -1.313 5.095 6.212 1.00 98.75 228 LEU A CA 1
ATOM 1763 C C . LEU A 1 228 ? -1.799 5.556 4.837 1.00 98.75 228 LEU A C 1
ATOM 1765 O O . LEU A 1 228 ? -1.122 5.316 3.840 1.00 98.75 228 LEU A O 1
ATOM 1769 N N . CYS A 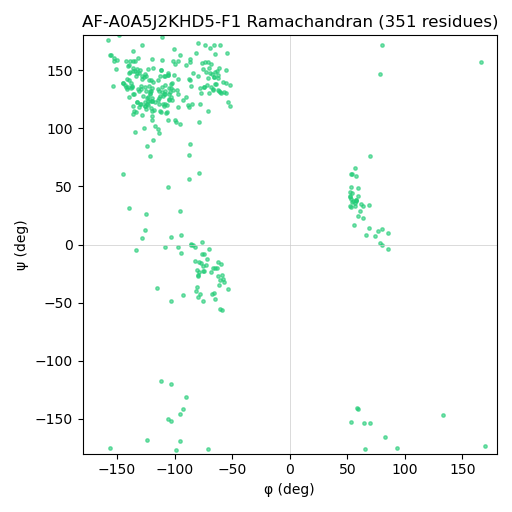1 229 ? -2.960 6.209 4.794 1.00 98.69 229 CYS A N 1
ATOM 1770 C CA . CYS A 1 229 ? -3.580 6.723 3.572 1.00 98.69 229 CYS A CA 1
ATOM 1771 C C . CYS A 1 229 ? -4.578 7.852 3.877 1.00 98.69 229 CYS A C 1
ATOM 1773 O O . CYS A 1 229 ? -4.824 8.154 5.046 1.00 98.69 229 CYS A O 1
ATOM 1775 N N . THR A 1 230 ? -5.149 8.469 2.838 1.00 98.56 230 THR A N 1
ATOM 1776 C CA . THR A 1 230 ? -6.168 9.525 2.971 1.00 98.56 230 THR A CA 1
ATOM 1777 C C . THR A 1 230 ? -7.565 8.948 3.217 1.00 98.56 230 THR A C 1
ATOM 1779 O O . THR A 1 230 ? -8.314 9.480 4.034 1.00 98.56 230 THR A O 1
ATOM 1782 N N . TYR A 1 231 ? -7.917 7.847 2.548 1.00 98.56 231 TYR A N 1
ATOM 1783 C CA . TYR A 1 231 ? -9.240 7.224 2.647 1.00 98.56 231 TYR A CA 1
ATOM 1784 C C . TYR A 1 231 ? -9.145 5.695 2.597 1.00 98.56 231 TYR A C 1
ATOM 1786 O O . TYR A 1 231 ? -8.405 5.144 1.780 1.00 98.56 231 TYR A O 1
ATOM 1794 N N . VAL A 1 232 ? -9.918 5.026 3.459 1.00 98.69 232 VAL A N 1
ATOM 1795 C CA . VAL A 1 232 ? -10.093 3.567 3.482 1.00 98.69 232 VAL A CA 1
ATOM 1796 C C . VAL A 1 232 ? -11.541 3.261 3.109 1.00 98.69 232 VAL A C 1
ATOM 1798 O O . VAL A 1 232 ? -12.451 3.720 3.795 1.00 98.69 232 VAL A O 1
ATOM 1801 N N . GLY A 1 233 ? -11.745 2.499 2.035 1.00 97.88 233 GLY A N 1
ATOM 1802 C CA . GLY A 1 233 ? -13.071 2.111 1.557 1.00 97.88 233 GLY A CA 1
ATOM 1803 C C . GLY A 1 233 ? -13.827 1.207 2.532 1.00 97.88 233 GLY A C 1
ATOM 1804 O O . GLY A 1 233 ? -13.227 0.398 3.245 1.00 97.88 233 GLY A O 1
ATOM 1805 N N . ASP A 1 234 ? -15.152 1.336 2.526 1.00 98.25 234 ASP A N 1
ATOM 1806 C CA . ASP A 1 234 ? -16.048 0.638 3.448 1.00 98.25 234 ASP A CA 1
ATOM 1807 C C . ASP A 1 234 ? -15.990 -0.891 3.293 1.00 98.25 234 ASP A C 1
ATOM 1809 O O . ASP A 1 234 ? -15.915 -1.436 2.188 1.00 98.25 234 ASP A O 1
ATOM 1813 N N . VAL A 1 235 ? -16.102 -1.602 4.419 1.00 97.50 235 VAL A N 1
ATOM 1814 C CA . VAL A 1 235 ? -16.311 -3.055 4.435 1.00 97.50 235 VAL A CA 1
ATOM 1815 C C . VAL A 1 235 ? -17.813 -3.330 4.388 1.00 97.50 235 VAL A C 1
ATOM 1817 O O . VAL A 1 235 ? -18.550 -2.920 5.283 1.00 97.50 235 VAL A O 1
ATOM 1820 N N . GLN A 1 236 ? -18.269 -4.036 3.354 1.00 96.12 236 GLN A N 1
ATOM 1821 C CA . GLN A 1 236 ? -19.679 -4.377 3.137 1.00 96.12 236 GLN A CA 1
ATOM 1822 C C . GLN A 1 236 ? -19.882 -5.898 3.122 1.00 96.12 236 GLN A C 1
ATOM 1824 O O . GLN A 1 236 ? -18.983 -6.650 2.747 1.00 96.12 236 GLN A O 1
ATOM 1829 N N . GLY A 1 237 ? -21.071 -6.362 3.513 1.00 95.44 237 GLY A N 1
ATOM 1830 C CA . GLY A 1 237 ? -21.407 -7.786 3.521 1.00 95.44 237 GLY A CA 1
ATOM 1831 C C . GLY A 1 237 ? -22.725 -8.098 4.230 1.00 95.44 237 GLY A C 1
ATOM 1832 O O . GLY A 1 237 ? -23.473 -7.197 4.601 1.00 95.44 237 GLY A O 1
ATOM 1833 N N . GLY A 1 238 ? -23.004 -9.395 4.390 1.00 97.12 238 GLY A N 1
ATOM 1834 C CA . GLY A 1 238 ? -24.103 -9.911 5.212 1.00 97.12 238 GLY A CA 1
ATOM 1835 C C . GLY A 1 238 ? -23.662 -10.154 6.659 1.00 97.12 238 GLY A C 1
ATOM 1836 O O . GLY A 1 238 ? -23.033 -9.301 7.279 1.00 97.12 238 GLY A O 1
ATOM 1837 N N . ASN A 1 239 ? -23.967 -11.335 7.201 1.00 97.62 239 ASN A N 1
ATOM 1838 C CA . ASN A 1 239 ? -23.507 -11.727 8.537 1.00 97.62 239 ASN A CA 1
ATOM 1839 C C . ASN A 1 239 ? -21.973 -11.693 8.648 1.00 97.62 239 ASN A C 1
ATOM 1841 O O . ASN A 1 239 ? -21.271 -12.167 7.755 1.00 97.62 239 ASN A O 1
ATOM 1845 N N . ILE A 1 240 ? -21.468 -11.208 9.786 1.00 98.00 240 ILE A N 1
ATOM 1846 C CA . ILE A 1 240 ? -20.041 -11.207 10.122 1.00 98.00 240 ILE A CA 1
ATOM 1847 C C . ILE A 1 240 ? -19.777 -12.383 11.064 1.00 98.00 240 ILE A C 1
ATOM 1849 O O . ILE A 1 240 ? -20.166 -12.348 12.229 1.00 98.00 240 ILE A O 1
ATOM 1853 N N . ASN A 1 241 ? -19.127 -13.427 10.552 1.00 97.88 241 ASN A N 1
ATOM 1854 C CA . ASN A 1 241 ? -18.633 -14.547 11.348 1.00 97.88 241 ASN A CA 1
ATOM 1855 C C . ASN A 1 241 ? -17.104 -14.521 11.337 1.00 97.88 241 ASN A C 1
ATOM 1857 O O . ASN A 1 241 ? -16.486 -14.675 10.284 1.00 97.88 241 ASN A O 1
ATOM 1861 N N . VAL A 1 242 ? -16.509 -14.303 12.504 1.00 97.94 242 VAL A N 1
ATOM 1862 C CA . VAL A 1 242 ? -15.061 -14.207 12.695 1.00 97.94 242 VAL A CA 1
ATOM 1863 C C . VAL A 1 242 ? -14.629 -15.207 13.756 1.00 97.94 242 VAL A C 1
ATOM 1865 O O . VAL A 1 242 ? -15.348 -15.451 14.720 1.00 97.94 242 VAL A O 1
ATOM 1868 N N . GLN A 1 243 ? -13.442 -15.778 13.581 1.00 97.75 243 GLN A N 1
ATOM 1869 C CA . GLN A 1 243 ? -12.869 -16.761 14.494 1.00 97.75 243 GLN A CA 1
ATOM 1870 C C . GLN A 1 243 ? -11.380 -16.492 14.687 1.00 97.75 243 GLN A C 1
ATOM 1872 O O . GLN A 1 243 ? -10.700 -16.025 13.772 1.00 97.75 243 GLN A O 1
ATOM 1877 N N . HIS A 1 244 ? -10.878 -16.812 15.873 1.00 97.69 244 HIS A N 1
ATOM 1878 C CA . HIS A 1 244 ? -9.464 -16.736 16.211 1.00 97.69 244 HIS A CA 1
ATOM 1879 C C . HIS A 1 244 ? -9.078 -17.955 17.056 1.00 97.69 244 HIS A C 1
ATOM 1881 O O . HIS A 1 244 ? -9.934 -18.559 17.699 1.00 97.69 244 HIS A O 1
ATOM 1887 N N . ASN A 1 245 ? -7.806 -18.350 17.021 1.00 95.44 245 ASN A N 1
ATOM 1888 C CA . ASN A 1 245 ? -7.293 -19.459 17.833 1.00 95.44 245 ASN A CA 1
ATOM 1889 C C . ASN A 1 245 ? -6.986 -19.042 19.282 1.00 95.44 245 ASN A C 1
ATOM 1891 O O . ASN A 1 245 ? -6.908 -19.897 20.159 1.00 95.44 245 ASN A O 1
ATOM 1895 N N . GLU A 1 246 ? -6.780 -17.750 19.529 1.00 97.19 246 GLU A N 1
ATOM 1896 C CA . GLU A 1 246 ? -6.627 -17.206 20.882 1.00 97.19 246 GLU A CA 1
ATOM 1897 C C . GLU A 1 246 ? -7.974 -17.123 21.609 1.00 97.19 246 GLU A C 1
ATOM 1899 O O . GLU A 1 246 ? -9.017 -16.905 20.995 1.00 97.19 246 GLU A O 1
ATOM 1904 N N . ASN A 1 247 ? -7.937 -17.234 22.940 1.00 97.00 247 ASN A N 1
ATOM 1905 C CA . ASN A 1 247 ? -9.132 -17.149 23.786 1.00 97.00 247 ASN A CA 1
ATOM 1906 C C . ASN A 1 247 ? -9.831 -15.784 23.705 1.00 97.00 247 ASN A C 1
ATOM 1908 O O . ASN A 1 247 ? -11.034 -15.703 23.942 1.00 97.00 247 ASN A O 1
ATOM 1912 N N . LEU A 1 248 ? -9.089 -14.717 23.404 1.00 97.06 248 LEU A N 1
ATOM 1913 C CA . LEU A 1 248 ? -9.611 -13.362 23.301 1.00 97.06 248 LEU A CA 1
ATOM 1914 C C . LEU A 1 248 ? -9.491 -12.870 21.863 1.00 97.06 248 LEU A C 1
ATOM 1916 O O . LEU A 1 248 ? -8.435 -12.969 21.246 1.00 97.06 248 LEU A O 1
ATOM 1920 N N . MET A 1 249 ? -10.566 -12.271 21.360 1.00 98.31 249 MET A N 1
ATOM 1921 C CA . MET A 1 249 ? -10.567 -11.555 20.089 1.00 98.31 249 MET A CA 1
ATOM 1922 C C . MET A 1 249 ? -11.278 -10.212 20.215 1.00 98.31 249 MET A C 1
ATOM 1924 O O . MET A 1 249 ? -12.087 -10.000 21.124 1.00 98.31 249 MET A O 1
ATOM 1928 N N . THR A 1 250 ? -10.963 -9.288 19.307 1.00 98.25 250 THR A N 1
ATOM 1929 C CA . THR A 1 250 ? -11.472 -7.918 19.376 1.00 98.25 250 THR A CA 1
ATOM 1930 C C . THR A 1 250 ? -11.979 -7.402 18.039 1.00 98.25 250 THR A C 1
ATOM 1932 O O . THR A 1 250 ? -11.465 -7.738 16.973 1.00 98.25 250 THR A O 1
ATOM 1935 N N . LEU A 1 251 ? -12.977 -6.526 18.125 1.00 98.56 251 LEU A N 1
ATOM 1936 C CA . LEU A 1 251 ? -13.289 -5.533 17.109 1.00 98.56 251 LEU A CA 1
ATOM 1937 C C . LEU A 1 251 ? -12.810 -4.181 17.641 1.00 98.56 251 LEU A C 1
ATOM 1939 O O . LEU A 1 251 ? -13.217 -3.755 18.722 1.00 98.56 251 LEU A O 1
ATOM 1943 N N . THR A 1 252 ? -11.954 -3.503 16.881 1.00 98.19 252 THR A N 1
ATOM 1944 C CA . THR A 1 252 ? -11.422 -2.185 17.247 1.00 98.19 252 THR A CA 1
ATOM 1945 C C . THR A 1 252 ? -11.749 -1.159 16.174 1.00 98.19 252 THR A C 1
ATOM 1947 O O . THR A 1 252 ? -11.716 -1.459 14.982 1.00 98.19 252 THR A O 1
ATOM 1950 N N . MET A 1 253 ? -12.071 0.064 16.596 1.00 98.56 253 MET A N 1
ATOM 1951 C CA . MET A 1 253 ? -12.372 1.177 15.696 1.00 98.56 253 MET A CA 1
ATOM 1952 C C . MET A 1 253 ? -11.480 2.369 16.040 1.00 98.56 253 MET A C 1
ATOM 1954 O O . MET A 1 253 ? -11.495 2.867 17.169 1.00 98.56 253 MET A O 1
ATOM 1958 N N . ARG A 1 254 ? -10.703 2.839 15.060 1.00 98.25 254 ARG A N 1
ATOM 1959 C CA . ARG A 1 254 ? -9.753 3.951 15.215 1.00 98.25 254 ARG A CA 1
ATOM 1960 C C . ARG A 1 254 ? -10.081 5.098 14.246 1.00 98.25 254 ARG A C 1
ATOM 1962 O O . ARG A 1 254 ? -9.415 5.237 13.220 1.00 98.25 254 ARG A O 1
ATOM 1969 N N . PRO A 1 255 ? -11.116 5.908 14.535 1.00 97.94 255 PRO A N 1
ATOM 1970 C CA . PRO A 1 255 ? -11.362 7.142 13.795 1.00 97.94 255 PRO A CA 1
ATOM 1971 C C . PRO A 1 255 ? -10.231 8.161 14.029 1.00 97.94 255 PRO A C 1
ATOM 1973 O O . PRO A 1 255 ? -9.346 7.956 14.864 1.00 97.94 255 PRO A O 1
ATOM 1976 N N . ALA A 1 256 ? -10.256 9.267 13.272 1.00 97.06 256 ALA A N 1
ATOM 1977 C CA . ALA A 1 256 ? -9.182 10.270 13.261 1.00 97.06 256 ALA A CA 1
ATOM 1978 C C . ALA A 1 256 ? -7.798 9.633 13.008 1.00 97.06 256 ALA A C 1
ATOM 1980 O O . ALA A 1 256 ? -6.798 9.967 13.641 1.00 97.06 256 ALA A O 1
ATOM 1981 N N . MET A 1 257 ? -7.755 8.684 12.067 1.00 97.00 257 MET A N 1
ATOM 1982 C CA . MET A 1 257 ? -6.632 7.766 11.868 1.00 97.00 257 MET A CA 1
ATOM 1983 C C . MET A 1 257 ? -5.281 8.433 11.548 1.00 97.00 257 MET A C 1
ATOM 1985 O O . MET A 1 257 ? -4.245 7.782 11.679 1.00 97.00 257 MET A O 1
ATOM 1989 N N . GLY A 1 258 ? -5.280 9.704 11.136 1.00 94.94 258 GLY A N 1
ATOM 1990 C CA . GLY A 1 258 ? -4.063 10.481 10.885 1.00 94.94 258 GLY A CA 1
ATOM 1991 C C . GLY A 1 258 ? -3.386 11.029 12.146 1.00 94.94 258 GLY A C 1
ATOM 1992 O O . GLY A 1 258 ? -2.234 11.440 12.071 1.00 94.94 258 GLY A O 1
ATOM 1993 N N . SER A 1 259 ? -4.070 11.046 13.297 1.00 95.38 259 SER A N 1
ATOM 1994 C CA . SER A 1 259 ? -3.556 11.653 14.537 1.00 95.38 259 SER A CA 1
ATOM 1995 C C . SER A 1 259 ? -3.727 10.797 15.796 1.00 95.38 259 SER A C 1
ATOM 1997 O O . SER A 1 259 ? -3.230 11.172 16.857 1.00 95.38 259 SER A O 1
ATOM 1999 N N . THR A 1 260 ? -4.399 9.647 15.714 1.00 96.56 260 THR A N 1
ATOM 2000 C CA . THR A 1 260 ? -4.617 8.744 16.855 1.00 96.56 260 THR A CA 1
ATOM 2001 C C . THR A 1 260 ? -3.733 7.503 16.772 1.00 96.56 260 THR A C 1
ATOM 2003 O O . THR A 1 260 ? -3.482 6.986 15.692 1.00 96.56 260 THR A O 1
ATOM 2006 N N . ILE A 1 261 ? -3.281 6.974 17.911 1.00 96.56 261 ILE A N 1
ATOM 2007 C CA . ILE A 1 261 ? -2.575 5.678 17.973 1.00 96.56 261 ILE A CA 1
ATOM 2008 C C . ILE A 1 261 ? -3.508 4.583 18.497 1.00 96.56 261 ILE A C 1
ATOM 2010 O O . ILE A 1 261 ? -3.642 3.528 17.881 1.00 96.56 261 ILE A O 1
ATOM 2014 N N . ASN A 1 262 ? -4.202 4.861 19.601 1.00 97.38 262 ASN A N 1
ATOM 2015 C CA . ASN A 1 262 ? -5.113 3.919 20.244 1.00 97.38 262 ASN A CA 1
ATOM 2016 C C . ASN A 1 262 ? -6.506 3.948 19.586 1.00 97.38 262 ASN A C 1
ATOM 2018 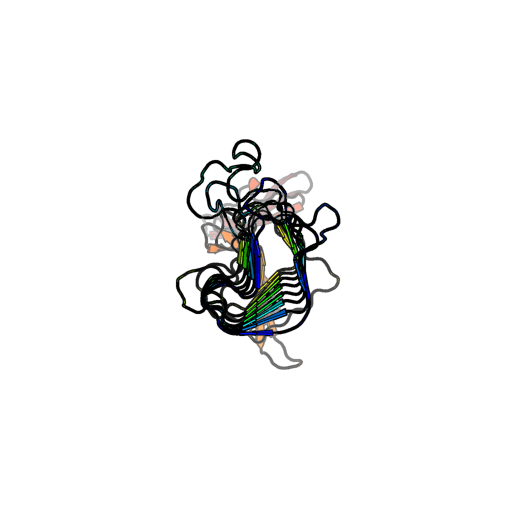O O . ASN A 1 262 ? -6.942 5.015 19.139 1.00 97.38 262 ASN A O 1
ATOM 2022 N N . PRO A 1 263 ? -7.229 2.814 19.540 1.00 97.44 263 PRO A N 1
ATOM 2023 C CA . PRO A 1 263 ? -8.616 2.790 19.085 1.00 97.44 263 PRO A CA 1
ATOM 2024 C C . PRO A 1 263 ? -9.520 3.576 20.045 1.00 97.44 263 PRO A C 1
ATOM 2026 O O . PRO A 1 263 ? -9.327 3.553 21.260 1.00 97.44 263 PRO A O 1
ATOM 2029 N N . SER A 1 264 ? -10.524 4.262 19.498 1.00 97.62 264 SER A N 1
ATOM 2030 C CA . SER A 1 264 ? -11.524 4.990 20.295 1.00 97.62 264 SER A CA 1
ATOM 2031 C C . SER A 1 264 ? -12.594 4.064 20.875 1.00 97.62 264 SER A C 1
ATOM 2033 O O . SER A 1 264 ? -13.217 4.413 21.875 1.00 97.62 264 SER A O 1
ATOM 2035 N N . LEU A 1 265 ? -12.804 2.901 20.249 1.00 98.19 265 LEU A N 1
ATOM 2036 C CA . LEU A 1 265 ? -13.739 1.868 20.685 1.00 98.19 265 LEU A CA 1
ATOM 2037 C C . LEU A 1 265 ? -13.096 0.489 20.547 1.00 98.19 265 LEU A C 1
ATOM 2039 O O . LEU A 1 265 ? -12.509 0.175 19.507 1.00 98.19 265 LEU A O 1
ATOM 2043 N N . THR A 1 266 ? -13.285 -0.336 21.575 1.00 98.00 266 THR A N 1
ATOM 2044 C CA . THR A 1 266 ? -12.900 -1.750 21.579 1.00 98.00 266 THR A CA 1
ATOM 2045 C C . THR A 1 266 ? -14.062 -2.591 22.099 1.00 98.00 266 THR A C 1
ATOM 2047 O O . THR A 1 266 ? -14.518 -2.383 23.223 1.00 98.00 266 THR A O 1
ATOM 2050 N N . LEU A 1 267 ? -14.514 -3.545 21.285 1.00 98.44 267 LEU A N 1
ATOM 2051 C CA . LEU A 1 267 ? -15.422 -4.625 21.669 1.00 98.44 267 LEU A CA 1
ATOM 2052 C C . LEU A 1 267 ? -14.605 -5.914 21.784 1.00 98.44 267 LEU A C 1
ATOM 2054 O O . LEU A 1 267 ? -13.861 -6.260 20.864 1.00 98.44 267 LEU A O 1
ATOM 2058 N N . THR A 1 268 ? -14.739 -6.624 22.898 1.00 97.94 268 THR A N 1
ATOM 2059 C CA . THR A 1 268 ? -13.990 -7.847 23.192 1.00 97.94 268 THR A CA 1
ATOM 2060 C C . THR A 1 268 ? -14.927 -9.037 23.358 1.00 97.94 268 THR A C 1
ATOM 2062 O O . THR A 1 268 ? -15.987 -8.939 23.979 1.00 97.94 268 THR A O 1
ATOM 2065 N N . ALA A 1 269 ? -14.504 -10.180 22.825 1.00 98.06 269 ALA A N 1
ATOM 2066 C CA . ALA A 1 269 ? -15.053 -11.486 23.152 1.00 98.06 269 ALA A CA 1
ATOM 2067 C C . ALA A 1 269 ? -13.926 -12.311 23.776 1.00 98.06 269 ALA A C 1
ATOM 2069 O O . ALA A 1 269 ? -12.910 -12.561 23.128 1.00 98.06 269 ALA A O 1
ATOM 2070 N N . ASN A 1 270 ? -14.083 -12.684 25.045 1.00 97.12 270 ASN A N 1
ATOM 2071 C CA . ASN A 1 270 ? -13.091 -13.443 25.797 1.00 97.12 270 ASN A CA 1
ATOM 2072 C C . ASN A 1 270 ? -13.688 -14.779 26.254 1.00 97.12 270 ASN A C 1
ATOM 2074 O O . ASN A 1 270 ? -14.575 -14.815 27.107 1.00 97.12 270 ASN A O 1
ATOM 2078 N N . CYS A 1 271 ? -13.207 -15.874 25.676 1.00 96.88 271 CYS A N 1
ATOM 2079 C CA . CYS A 1 271 ? -13.575 -17.233 26.036 1.00 96.88 271 CYS A CA 1
ATOM 2080 C C . CYS A 1 271 ? -12.830 -17.662 27.309 1.00 96.88 271 CYS A C 1
ATOM 2082 O O . CYS A 1 271 ? -11.640 -17.971 27.277 1.00 96.88 271 CYS A O 1
ATOM 2084 N N . LEU A 1 272 ? -13.547 -17.711 28.433 1.00 94.69 272 LEU A N 1
ATOM 2085 C CA . LEU A 1 272 ? -13.008 -18.115 29.735 1.00 94.69 272 LEU A CA 1
ATOM 2086 C C . LEU A 1 272 ? -12.922 -19.641 29.863 1.00 94.69 272 LEU A C 1
ATOM 2088 O O . LEU A 1 272 ? -11.979 -20.164 30.453 1.00 94.69 272 LEU A O 1
ATOM 2092 N N . ILE A 1 273 ? -13.906 -20.355 29.303 1.00 95.88 273 ILE A N 1
ATOM 2093 C CA . ILE A 1 273 ? -13.970 -21.823 29.300 1.00 95.88 273 ILE A CA 1
ATOM 2094 C C . ILE A 1 273 ? -14.144 -22.306 27.851 1.00 95.88 273 ILE A C 1
ATOM 2096 O O . ILE A 1 273 ? -15.263 -22.269 27.344 1.00 95.88 273 ILE A O 1
ATOM 2100 N N . PRO A 1 274 ? -13.076 -22.770 27.173 1.00 94.81 274 PRO A N 1
ATOM 2101 C CA . PRO A 1 274 ? -13.124 -23.233 25.783 1.00 94.81 274 PRO A CA 1
ATOM 2102 C C . PRO A 1 274 ? -13.494 -24.724 25.692 1.00 94.81 274 PRO A C 1
ATOM 2104 O O . PRO A 1 274 ? -12.744 -25.541 25.159 1.00 94.81 274 PRO A O 1
ATOM 2107 N N . LEU A 1 275 ? -14.637 -25.106 26.267 1.00 95.75 275 LEU A N 1
ATOM 2108 C CA . LEU A 1 275 ? -15.152 -26.476 26.204 1.00 95.75 275 LEU A CA 1
ATOM 2109 C C . LEU A 1 275 ? -16.364 -26.526 25.278 1.00 95.75 275 LEU A C 1
ATOM 2111 O O . LEU A 1 275 ? -17.360 -25.862 25.545 1.00 95.75 275 LEU A O 1
ATOM 2115 N N . ALA A 1 276 ? -16.285 -27.347 24.229 1.00 95.31 276 ALA A N 1
ATOM 2116 C CA . ALA A 1 276 ? -17.346 -27.482 23.234 1.00 95.31 276 ALA A CA 1
ATOM 2117 C C . ALA A 1 276 ? -18.708 -27.802 23.882 1.00 95.31 276 ALA A C 1
ATOM 2119 O O . ALA A 1 276 ? -18.845 -28.797 24.602 1.00 95.31 276 ALA A O 1
ATOM 2120 N N . GLY A 1 277 ? -19.709 -26.957 23.622 1.00 95.81 277 GLY A N 1
ATOM 2121 C CA . GLY A 1 277 ? -21.064 -27.054 24.176 1.00 95.81 277 GLY A CA 1
ATOM 2122 C C . GLY A 1 277 ? -21.193 -26.658 25.654 1.00 95.81 277 GLY A C 1
ATOM 2123 O O . GLY A 1 277 ? -22.242 -26.887 26.259 1.00 95.81 277 GLY A O 1
ATOM 2124 N N . LYS A 1 278 ? -20.128 -26.124 26.257 1.00 95.94 278 LYS A N 1
ATOM 2125 C CA . LYS A 1 278 ? -20.050 -25.634 27.643 1.00 95.94 278 LYS A CA 1
ATOM 2126 C C . LYS A 1 278 ? -19.237 -24.339 27.719 1.00 95.94 278 LYS A C 1
ATOM 2128 O O . LYS A 1 278 ? -18.527 -24.101 28.697 1.00 95.94 278 LYS A O 1
ATOM 2133 N N . GLU A 1 279 ? -19.291 -23.544 26.660 1.00 96.81 279 GLU A N 1
ATOM 2134 C CA . GLU A 1 279 ? -18.528 -22.317 26.538 1.00 96.81 279 GLU A CA 1
ATOM 2135 C C . GLU A 1 279 ? -19.016 -21.281 27.555 1.00 96.81 279 GLU A C 1
ATOM 2137 O O . GLU A 1 279 ? -20.213 -21.018 27.679 1.00 96.81 279 GLU A O 1
ATOM 2142 N N . THR A 1 280 ? -18.073 -20.647 28.251 1.00 96.38 280 THR A N 1
ATOM 2143 C CA . THR A 1 280 ? -18.346 -19.470 29.085 1.00 96.38 280 THR A CA 1
ATOM 2144 C C . THR A 1 280 ? -17.518 -18.316 28.560 1.00 96.38 280 THR A C 1
ATOM 2146 O O . THR A 1 280 ? -16.291 -18.413 28.493 1.00 96.38 280 THR A O 1
ATOM 2149 N N . SER A 1 281 ? -18.179 -17.212 28.221 1.00 96.94 281 SER A N 1
ATOM 2150 C CA . SER A 1 281 ? -17.529 -16.010 27.708 1.00 96.94 281 SER A CA 1
ATOM 2151 C C . SER A 1 281 ? -17.835 -14.777 28.548 1.00 96.94 281 SER A C 1
ATOM 2153 O O . SER A 1 281 ? -18.928 -14.640 29.102 1.00 96.94 281 SER A O 1
ATOM 2155 N N . LEU A 1 282 ? -16.874 -13.859 28.545 1.00 97.25 282 LEU A N 1
ATOM 2156 C CA . LEU A 1 282 ? -17.012 -12.470 28.959 1.00 97.25 282 LEU A CA 1
ATOM 2157 C C . LEU A 1 282 ? -17.064 -11.593 27.706 1.00 97.25 282 LEU A C 1
ATOM 2159 O O . LEU A 1 282 ? -16.215 -11.722 26.819 1.00 97.25 282 LEU A O 1
ATOM 2163 N N . VAL A 1 283 ? -18.041 -10.692 27.652 1.00 98.00 283 VAL A N 1
ATOM 2164 C CA . VAL A 1 283 ? -18.121 -9.652 26.615 1.00 98.00 283 VAL A CA 1
ATOM 2165 C C . VAL A 1 283 ? -17.789 -8.313 27.252 1.00 98.00 283 VAL A C 1
ATOM 2167 O O . VAL A 1 283 ? -18.337 -8.000 28.308 1.00 98.00 283 VAL A O 1
ATOM 2170 N N . GLY A 1 284 ? -16.915 -7.531 26.620 1.00 97.12 284 GLY A N 1
ATOM 2171 C CA . GLY A 1 284 ? -16.530 -6.202 27.091 1.00 97.12 284 GLY A CA 1
ATOM 2172 C C . GLY A 1 284 ? -16.662 -5.140 26.005 1.00 97.12 284 GLY A C 1
ATOM 2173 O O . GLY A 1 284 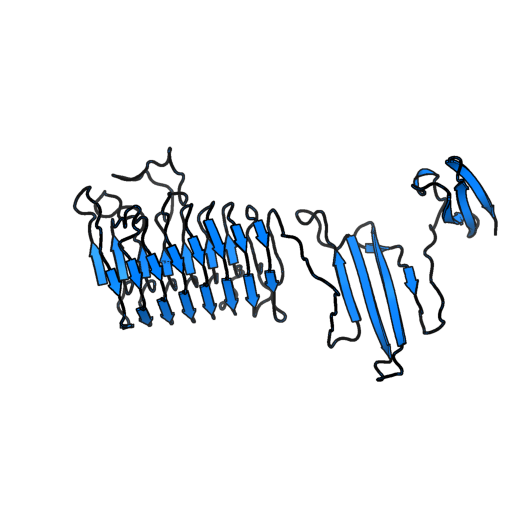? -16.348 -5.394 24.846 1.00 97.12 284 GLY A O 1
ATOM 2174 N N . LEU A 1 285 ? -17.095 -3.937 26.376 1.00 98.19 285 LEU A N 1
ATOM 2175 C CA . LEU A 1 285 ? -17.130 -2.765 25.499 1.00 98.19 285 LEU A CA 1
ATOM 2176 C C . LEU A 1 285 ? -16.535 -1.563 26.232 1.00 98.19 285 LEU A C 1
ATOM 2178 O O . LEU A 1 285 ? -17.031 -1.191 27.293 1.00 98.19 285 LEU A O 1
ATOM 2182 N N . SER A 1 286 ? -15.500 -0.943 25.664 1.00 97.19 286 SER A N 1
ATOM 2183 C CA . SER A 1 286 ? -14.796 0.186 26.287 1.00 97.19 286 SER A CA 1
ATOM 2184 C C . SER A 1 286 ? -14.571 1.355 25.332 1.00 97.19 286 SER A C 1
ATOM 2186 O O . SER A 1 286 ? -14.308 1.151 24.142 1.00 97.19 286 SER A O 1
ATOM 2188 N N . ALA A 1 287 ? -14.583 2.565 25.895 1.00 96.81 287 ALA A N 1
ATOM 2189 C CA . ALA A 1 287 ? -14.145 3.799 25.245 1.00 96.81 287 ALA A CA 1
ATOM 2190 C C . ALA A 1 287 ? -12.711 4.169 25.677 1.00 96.81 287 ALA A C 1
ATOM 2192 O O . ALA A 1 287 ? -12.073 3.440 26.438 1.00 96.81 287 ALA A O 1
ATOM 2193 N N . LEU A 1 288 ? -12.204 5.316 25.215 1.00 95.38 288 LEU A N 1
ATOM 2194 C CA . LEU A 1 288 ? -10.861 5.817 25.525 1.00 95.38 288 LEU A CA 1
ATOM 2195 C C . LEU A 1 288 ? -10.919 7.205 26.186 1.00 95.38 288 LEU A C 1
ATOM 2197 O O . LEU A 1 288 ? -11.640 8.083 25.713 1.00 95.38 288 LEU A O 1
ATOM 2201 N N . LYS A 1 289 ? -10.121 7.432 27.236 1.00 93.94 289 LYS A N 1
ATOM 2202 C CA . LYS A 1 289 ? -9.896 8.752 27.851 1.00 93.94 289 LYS A CA 1
ATOM 2203 C C . LYS A 1 289 ? -8.437 8.874 28.283 1.00 93.94 289 LYS A C 1
ATOM 2205 O O . LYS A 1 289 ? -7.889 7.935 28.847 1.00 93.94 289 LYS A O 1
ATOM 2210 N N . ASP A 1 290 ? -7.811 10.015 27.995 1.00 94.06 290 ASP A N 1
ATOM 2211 C CA . ASP A 1 290 ? -6.410 10.301 28.348 1.00 94.06 290 ASP A CA 1
ATOM 2212 C C . ASP A 1 290 ? -5.429 9.200 27.886 1.00 94.06 290 ASP A C 1
ATOM 2214 O O . ASP A 1 290 ? -4.434 8.896 28.537 1.00 94.06 290 ASP A O 1
ATOM 2218 N N . GLY A 1 291 ? -5.737 8.565 26.748 1.00 92.56 291 GLY A N 1
ATOM 2219 C CA . GLY A 1 291 ? -4.948 7.472 26.175 1.00 92.56 291 GLY A CA 1
ATOM 2220 C C . GLY A 1 291 ? -5.182 6.093 26.801 1.00 92.56 291 GLY A C 1
ATOM 2221 O O . GLY A 1 291 ? -4.589 5.128 26.323 1.00 92.56 291 GLY A O 1
ATOM 2222 N N . VAL A 1 292 ? -6.059 5.971 27.800 1.00 92.94 292 VAL A N 1
ATOM 2223 C CA . VAL A 1 292 ? -6.336 4.728 28.534 1.00 92.94 292 VAL A CA 1
ATOM 2224 C C . VAL A 1 292 ? -7.776 4.257 28.279 1.00 92.94 292 VAL A C 1
ATOM 2226 O O . VAL A 1 292 ? -8.685 5.090 28.196 1.00 92.94 292 VAL A O 1
ATOM 2229 N N . PRO A 1 293 ? -8.027 2.940 28.141 1.00 91.69 293 PRO A N 1
ATOM 2230 C CA . PRO A 1 293 ? -9.386 2.411 28.103 1.00 91.69 293 PRO A CA 1
ATOM 2231 C C . PRO A 1 293 ? -10.158 2.749 29.385 1.00 91.69 293 PRO A C 1
ATOM 2233 O O . PRO A 1 293 ? -9.671 2.517 30.490 1.00 91.69 293 PRO A O 1
ATOM 2236 N N . VAL A 1 294 ? -11.370 3.285 29.248 1.00 90.50 294 VAL A N 1
ATOM 2237 C CA . VAL A 1 294 ? -12.240 3.655 30.376 1.00 90.50 294 VAL A CA 1
ATOM 2238 C C . VAL A 1 294 ? -13.682 3.222 30.136 1.00 90.50 294 VAL A C 1
ATOM 2240 O O . VAL A 1 294 ? -14.072 2.907 29.010 1.00 90.50 294 VAL A O 1
ATOM 2243 N N . ALA A 1 295 ? -14.480 3.260 31.210 1.00 72.06 295 ALA A N 1
ATOM 2244 C CA . ALA A 1 295 ? -15.921 3.012 31.183 1.00 72.06 295 ALA A CA 1
ATOM 2245 C C . ALA A 1 295 ? -16.284 1.679 30.502 1.00 72.06 295 ALA A C 1
ATOM 2247 O O . ALA A 1 295 ? -17.135 1.633 29.616 1.00 72.06 295 ALA A O 1
ATOM 2248 N N . ALA A 1 296 ? -15.610 0.600 30.910 1.00 85.88 296 ALA A N 1
ATOM 2249 C CA . ALA A 1 296 ? -15.874 -0.730 30.385 1.00 85.88 296 ALA A CA 1
ATOM 2250 C C . ALA A 1 296 ? -17.226 -1.248 30.899 1.00 85.88 296 ALA A C 1
ATOM 2252 O O . ALA A 1 296 ? -17.394 -1.469 32.099 1.00 85.88 296 ALA A O 1
ATOM 2253 N N . MET A 1 297 ? -18.183 -1.439 29.992 1.00 96.00 297 MET A N 1
ATOM 2254 C CA . MET A 1 297 ? -19.328 -2.310 30.246 1.00 96.00 297 MET A CA 1
ATOM 2255 C C . MET A 1 297 ? -18.864 -3.753 30.067 1.00 96.00 297 MET A C 1
ATOM 2257 O O . MET A 1 297 ? -18.210 -4.069 29.071 1.00 96.00 297 MET A O 1
ATOM 2261 N N . GLU A 1 298 ? -19.247 -4.628 30.990 1.00 97.06 298 GLU A N 1
ATOM 2262 C CA . GLU A 1 298 ? -18.961 -6.059 30.902 1.00 97.06 298 GLU A CA 1
ATOM 2263 C C . GLU A 1 298 ? -20.236 -6.886 31.086 1.00 97.06 298 GLU A C 1
ATOM 2265 O O . GLU A 1 298 ? -21.115 -6.523 31.869 1.00 97.06 298 GLU A O 1
ATOM 2270 N N . LEU A 1 299 ? -20.331 -8.011 30.377 1.00 97.81 299 LEU A N 1
ATOM 2271 C CA . LEU A 1 299 ? -21.418 -8.981 30.508 1.00 97.81 299 LEU A CA 1
ATOM 2272 C C . LEU A 1 299 ? -20.870 -10.335 30.936 1.00 97.81 299 LEU A C 1
ATOM 2274 O O . LEU A 1 299 ? -19.918 -10.842 30.341 1.00 97.81 299 LEU A O 1
ATOM 2278 N N . ASN A 1 300 ? -21.538 -10.946 31.915 1.00 97.06 300 ASN A N 1
ATOM 2279 C CA . ASN A 1 300 ? -21.236 -12.287 32.407 1.00 97.06 300 ASN A CA 1
ATOM 2280 C C . ASN A 1 300 ? -19.825 -12.423 33.012 1.00 97.06 300 ASN A C 1
ATOM 2282 O O . ASN A 1 300 ? -19.186 -13.473 32.909 1.00 97.06 300 ASN A O 1
ATOM 2286 N N . ARG A 1 301 ? -19.334 -11.365 33.671 1.00 94.19 301 ARG A N 1
ATOM 2287 C CA . ARG A 1 301 ? -18.065 -11.415 34.406 1.00 94.19 301 ARG A CA 1
ATOM 2288 C C . ARG A 1 301 ? -18.104 -12.556 35.429 1.00 94.19 301 ARG A C 1
ATOM 2290 O O . ARG A 1 301 ? -19.086 -12.689 36.161 1.00 94.19 301 ARG A O 1
ATOM 2297 N N . GLU A 1 302 ? -17.062 -13.389 35.431 1.00 88.81 302 GLU A N 1
ATOM 2298 C CA . GLU A 1 302 ? -16.939 -14.604 36.260 1.00 88.81 302 GLU A CA 1
ATOM 2299 C C . GLU A 1 302 ? -18.096 -15.624 36.108 1.00 88.81 302 GLU A C 1
ATOM 2301 O O . GLU A 1 302 ? -18.270 -16.498 36.952 1.00 88.81 302 GLU A O 1
ATOM 2306 N N . GLY A 1 303 ? -18.913 -15.540 35.048 1.00 90.06 303 GLY A N 1
ATOM 2307 C CA . GLY A 1 303 ? -20.023 -16.477 34.820 1.00 90.06 303 GLY A CA 1
ATOM 2308 C C . GLY A 1 303 ? -21.298 -16.198 35.628 1.00 90.06 303 GLY A C 1
ATOM 2309 O O . GLY A 1 303 ? -22.184 -17.047 35.687 1.00 90.06 303 GLY A O 1
ATOM 2310 N N . PHE A 1 304 ? -21.419 -15.024 36.255 1.00 94.25 304 PHE A N 1
ATOM 2311 C CA . PHE A 1 304 ? -22.559 -14.687 37.121 1.00 94.25 304 PHE A CA 1
ATOM 2312 C C . PHE A 1 304 ? -23.821 -14.196 36.382 1.00 94.25 304 PHE A C 1
ATOM 2314 O O . PHE A 1 304 ? -24.811 -13.870 37.032 1.00 94.25 304 PHE A O 1
ATOM 2321 N N . GLY A 1 305 ? -23.805 -14.066 35.051 1.00 94.31 305 GLY A N 1
ATOM 2322 C CA . GLY A 1 305 ? -24.974 -13.638 34.266 1.00 94.31 305 GLY A CA 1
ATOM 2323 C C . GLY A 1 305 ? -25.419 -12.176 34.449 1.00 94.31 305 GLY A C 1
ATOM 2324 O O . GLY A 1 305 ? -26.522 -11.827 34.036 1.00 94.31 305 GLY A O 1
ATOM 2325 N N . HIS A 1 306 ? -24.593 -11.316 35.055 1.00 96.62 306 HIS A N 1
ATOM 2326 C CA . HIS A 1 306 ? -24.904 -9.899 35.295 1.00 96.62 306 HIS A CA 1
ATOM 2327 C C . HIS A 1 306 ? -24.234 -8.960 34.277 1.00 96.62 306 HIS A C 1
ATOM 2329 O O . HIS A 1 306 ? -23.333 -9.359 33.535 1.00 96.62 306 HIS A O 1
ATOM 2335 N N . MET A 1 307 ? -24.664 -7.695 34.286 1.00 98.06 307 MET A N 1
ATOM 2336 C CA . MET A 1 307 ? -24.005 -6.582 33.602 1.00 98.06 307 MET A CA 1
ATOM 2337 C C . MET A 1 307 ? -23.246 -5.732 34.623 1.00 98.06 307 MET A C 1
ATOM 2339 O O . MET A 1 307 ? -23.828 -5.282 35.610 1.00 98.06 307 MET A O 1
ATOM 2343 N N . SER A 1 308 ? -21.963 -5.486 34.380 1.00 97.31 308 SER A N 1
ATOM 2344 C CA . SER A 1 308 ? -21.187 -4.488 35.115 1.00 97.31 308 SER A CA 1
ATOM 2345 C C . SER A 1 308 ? -21.362 -3.129 34.430 1.00 97.31 308 SER A C 1
ATOM 2347 O O . SER A 1 308 ? -21.030 -2.979 33.253 1.00 97.31 308 SER A O 1
ATOM 2349 N N . ILE A 1 309 ? -21.919 -2.151 35.152 1.00 96.81 309 ILE A N 1
ATOM 2350 C CA . ILE A 1 309 ? -22.237 -0.814 34.628 1.00 96.81 309 ILE A CA 1
ATOM 2351 C C . ILE A 1 309 ? -21.231 0.197 35.197 1.00 96.81 309 ILE A C 1
ATOM 2353 O O . ILE A 1 309 ? -21.174 0.360 36.419 1.00 96.81 309 ILE A O 1
ATOM 2357 N N . PRO A 1 310 ? -20.447 0.898 34.358 1.00 95.44 310 PRO A N 1
ATOM 2358 C CA . PRO A 1 310 ? -19.547 1.938 34.838 1.00 95.44 310 PRO A CA 1
ATOM 2359 C C . PRO A 1 310 ? -20.336 3.147 35.362 1.00 95.44 310 PRO A C 1
ATOM 2361 O O . PRO A 1 310 ? -21.263 3.629 34.711 1.00 95.44 310 PRO A O 1
ATOM 2364 N N . ALA A 1 311 ? -19.932 3.666 36.522 1.00 95.00 311 ALA A N 1
ATOM 2365 C CA . ALA A 1 311 ? -20.471 4.888 37.116 1.00 95.00 311 ALA A CA 1
ATOM 2366 C C . ALA A 1 311 ? -19.414 6.001 37.116 1.00 95.00 311 ALA A C 1
ATOM 2368 O O . ALA A 1 311 ? -18.212 5.737 37.204 1.00 95.00 311 ALA A O 1
ATOM 2369 N N . CYS A 1 312 ? -19.851 7.258 37.028 1.00 94.62 312 CYS A N 1
ATOM 2370 C CA . CYS A 1 312 ? -18.946 8.398 37.131 1.00 94.62 312 CYS A CA 1
ATOM 2371 C C . CYS A 1 312 ? -18.360 8.480 38.551 1.00 94.62 312 CYS A C 1
ATOM 2373 O O . CYS A 1 312 ? -19.087 8.383 39.537 1.00 94.62 312 CYS A O 1
ATOM 2375 N N . SER A 1 313 ? -17.048 8.687 38.672 1.00 92.06 313 SER A N 1
ATOM 2376 C CA . SER A 1 313 ? -16.353 8.745 39.967 1.00 92.06 313 SER A CA 1
ATOM 2377 C C . SER A 1 313 ? -16.566 10.055 40.742 1.00 92.06 313 SER A C 1
ATOM 2379 O O . SER A 1 313 ? -15.958 10.246 41.789 1.00 92.06 313 SER A O 1
ATOM 2381 N N . GLY A 1 314 ? -17.364 10.982 40.216 1.00 93.19 314 GLY A N 1
ATOM 2382 C CA . GLY A 1 314 ? -17.675 12.270 40.831 1.00 93.19 314 GLY A CA 1
ATOM 2383 C C . GLY A 1 314 ? -19.000 12.815 40.307 1.00 93.19 314 GLY A C 1
ATOM 2384 O O . GLY A 1 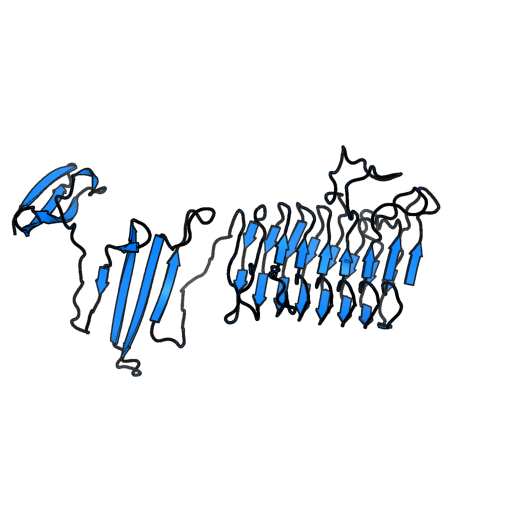314 ? -19.675 12.144 39.531 1.00 93.19 314 GLY A O 1
ATOM 2385 N N . GLN A 1 315 ? -19.362 14.040 40.702 1.00 95.00 315 GLN A N 1
ATOM 2386 C CA . GLN A 1 315 ? -20.612 14.677 40.274 1.00 95.00 315 GLN A CA 1
ATOM 2387 C C . GLN A 1 315 ? -20.764 14.644 38.746 1.00 95.00 315 GLN A C 1
ATOM 2389 O O . GLN A 1 315 ? -19.957 15.232 38.023 1.00 95.00 315 GLN A O 1
ATOM 2394 N N . LEU A 1 316 ? -21.827 13.995 38.263 1.00 96.56 316 LEU A N 1
ATOM 2395 C CA . LEU A 1 316 ? -22.173 14.000 36.845 1.00 96.56 316 LEU A CA 1
ATOM 2396 C C . LEU A 1 316 ? -22.860 15.336 36.505 1.00 96.56 316 LEU A C 1
ATOM 2398 O O . LEU A 1 316 ? -23.875 15.660 37.132 1.00 96.56 316 LEU A O 1
ATOM 2402 N N . PRO A 1 317 ? -22.327 16.140 35.567 1.00 96.94 317 PRO A N 1
ATOM 2403 C CA . PRO A 1 317 ? -23.004 17.345 35.101 1.00 96.94 317 PRO A CA 1
ATOM 2404 C C . PRO A 1 317 ? -24.155 16.998 34.147 1.00 96.94 317 PRO A C 1
ATOM 2406 O O . PRO A 1 317 ? -24.123 15.971 33.470 1.00 96.94 317 PRO A O 1
ATOM 2409 N N . GLU A 1 318 ? -25.134 17.896 34.023 1.00 97.06 318 GLU A N 1
ATOM 2410 C CA . GLU A 1 318 ? -26.276 17.762 33.101 1.00 97.06 318 GLU A CA 1
ATOM 2411 C C . GLU A 1 318 ? -25.849 17.500 31.647 1.00 97.06 318 GLU A C 1
ATOM 2413 O O . GLU A 1 318 ? -26.434 16.664 30.959 1.00 97.06 318 GLU A O 1
ATOM 2418 N N . SER A 1 319 ? -24.761 18.138 31.199 1.00 95.94 319 SER A N 1
ATOM 2419 C CA . SER A 1 319 ? -24.176 17.934 29.867 1.00 95.94 319 SER A CA 1
ATOM 2420 C C . SER A 1 319 ? -23.667 16.509 29.615 1.00 95.94 319 SER A C 1
ATOM 2422 O O . SER A 1 319 ? -23.436 16.146 28.464 1.00 95.94 319 SER A O 1
ATOM 2424 N N . GLY A 1 320 ? -23.516 15.693 30.663 1.00 92.81 320 GLY A N 1
ATOM 2425 C CA . GLY A 1 320 ? -23.169 14.277 30.565 1.00 92.81 320 GLY A CA 1
ATOM 2426 C C . GLY A 1 320 ? -24.296 13.388 30.028 1.00 92.81 320 GLY A C 1
ATOM 2427 O O . GLY A 1 320 ? -24.028 12.243 29.676 1.00 92.81 320 GLY A O 1
ATOM 2428 N N . LEU A 1 321 ? -25.536 13.890 29.933 1.00 96.88 321 LEU A N 1
ATOM 2429 C CA . LEU A 1 321 ? -26.687 13.159 29.392 1.00 96.88 321 LEU A CA 1
ATOM 2430 C C . LEU A 1 321 ? -27.225 13.840 28.129 1.00 96.88 321 LEU A C 1
ATOM 2432 O O . LEU A 1 321 ? -27.962 14.824 28.185 1.00 96.88 321 LEU A O 1
ATOM 2436 N N . THR A 1 322 ? -26.897 13.296 26.959 1.00 94.62 322 THR A N 1
ATOM 2437 C CA . THR A 1 322 ? -27.240 13.894 25.655 1.00 94.62 322 THR A CA 1
ATOM 2438 C C . THR A 1 322 ? -28.681 13.642 25.203 1.00 94.62 322 THR A C 1
ATOM 2440 O O . THR A 1 322 ? -29.235 14.474 24.482 1.00 94.62 322 THR A O 1
ATOM 2443 N N . HIS A 1 323 ? -29.309 12.549 25.640 1.00 96.06 323 HIS A N 1
ATOM 2444 C CA . HIS A 1 323 ? -30.635 12.119 25.178 1.00 96.06 323 HIS A CA 1
ATOM 2445 C C . HIS A 1 323 ? -31.723 12.304 26.248 1.00 96.06 323 HIS A C 1
ATOM 2447 O O . HIS A 1 323 ? -31.473 12.108 27.438 1.00 96.06 323 HIS A O 1
ATOM 2453 N N . TYR A 1 324 ? -32.944 12.652 25.830 1.00 96.81 324 TYR A N 1
ATOM 2454 C CA . TYR A 1 324 ? -34.117 12.668 26.712 1.00 96.81 324 TYR A CA 1
ATOM 2455 C C . TYR A 1 324 ? -34.507 11.255 27.150 1.00 96.81 324 TYR A C 1
ATOM 2457 O O . TYR A 1 324 ? -34.359 10.305 26.383 1.00 96.81 324 TYR A O 1
ATOM 2465 N N . GLY A 1 325 ? -35.023 11.130 28.373 1.00 96.31 325 GLY A N 1
ATOM 2466 C CA . GLY A 1 325 ? -35.395 9.837 28.948 1.00 96.31 325 GLY A CA 1
ATOM 2467 C C . GLY A 1 325 ? -34.187 8.947 29.256 1.00 96.31 325 GLY A C 1
ATOM 2468 O O . GLY A 1 325 ? -34.279 7.731 29.110 1.00 96.31 325 GLY A O 1
ATOM 2469 N N . SER A 1 326 ? -33.054 9.537 29.649 1.00 97.75 326 SER A N 1
ATOM 2470 C CA . SER A 1 326 ? -31.819 8.808 29.968 1.00 97.75 326 SER A CA 1
ATOM 2471 C C . SER A 1 326 ? -31.372 9.026 31.414 1.00 97.75 326 SER A C 1
ATOM 2473 O O . SER A 1 326 ? -31.768 9.995 32.069 1.00 97.75 326 SER A O 1
ATOM 2475 N N . VAL A 1 327 ? -30.545 8.106 31.915 1.00 97.94 327 VAL A N 1
ATOM 2476 C CA . VAL A 1 327 ? -29.991 8.143 33.273 1.00 97.94 327 VAL A CA 1
ATOM 2477 C C . VAL A 1 327 ? -28.490 7.877 33.264 1.00 97.94 327 VAL A C 1
ATOM 2479 O O . VAL A 1 327 ? -27.988 7.152 32.406 1.00 97.94 327 VAL A O 1
ATOM 2482 N N . GLY A 1 328 ? -27.784 8.433 34.246 1.00 97.38 328 GLY A N 1
ATOM 2483 C CA . GLY A 1 328 ? -26.375 8.156 34.509 1.00 97.38 328 GLY A CA 1
ATOM 2484 C C . GLY A 1 328 ? -26.115 7.982 36.003 1.00 97.38 328 GLY A C 1
ATOM 2485 O O . GLY A 1 328 ? -26.613 8.759 36.819 1.00 97.38 328 GLY A O 1
ATOM 2486 N N . PHE A 1 329 ? -25.330 6.963 36.354 1.00 97.88 329 PHE A N 1
ATOM 2487 C CA . PHE A 1 329 ? -24.906 6.702 37.730 1.00 97.88 329 PHE A CA 1
ATOM 2488 C C . PHE A 1 329 ? -23.635 7.478 38.063 1.00 97.88 329 PHE A C 1
ATOM 2490 O O . PHE A 1 329 ? -22.726 7.580 37.232 1.00 97.88 329 PHE A O 1
ATOM 2497 N N . PHE A 1 330 ? -23.543 7.986 39.288 1.00 97.50 330 PHE A N 1
ATOM 2498 C CA . PHE A 1 330 ? -22.353 8.681 39.762 1.00 97.50 330 PHE A CA 1
ATOM 2499 C C . PHE A 1 330 ? -22.166 8.586 41.274 1.00 97.50 330 PHE A C 1
ATOM 2501 O O . PHE A 1 330 ? -23.128 8.374 42.010 1.00 97.50 330 PHE A O 1
ATOM 2508 N N . PHE A 1 331 ? -20.931 8.772 41.733 1.00 97.19 331 PHE A N 1
ATOM 2509 C CA . PHE A 1 331 ? -20.606 8.860 43.153 1.00 97.19 331 PHE A CA 1
ATOM 2510 C C . PHE A 1 331 ? -20.500 10.316 43.604 1.00 97.19 331 PHE A C 1
ATOM 2512 O O . PHE A 1 331 ? -19.813 11.135 42.990 1.00 97.19 331 PHE A O 1
ATOM 2519 N N . GLY A 1 332 ? -21.194 10.640 44.692 1.00 94.56 332 GLY A N 1
ATOM 2520 C CA . GLY A 1 332 ? -21.057 11.914 45.380 1.00 94.56 332 GLY A CA 1
ATOM 2521 C C . GLY A 1 332 ? -19.721 12.087 46.091 1.00 94.56 332 GLY A C 1
ATOM 2522 O O . GLY A 1 332 ? -18.978 11.132 46.303 1.00 94.56 332 GLY A O 1
ATOM 2523 N N . THR A 1 333 ? -19.441 13.309 46.546 1.00 93.81 333 THR A N 1
ATOM 2524 C CA . THR A 1 333 ? -18.266 13.602 47.392 1.00 93.81 333 THR A CA 1
ATOM 2525 C C . THR A 1 333 ? -18.306 12.882 48.743 1.00 93.81 333 THR A C 1
ATOM 2527 O O . THR A 1 333 ? -17.279 12.718 49.388 1.00 93.81 333 THR A O 1
ATOM 2530 N N . ASP A 1 334 ? -19.496 12.462 49.166 1.00 94.25 334 ASP A N 1
ATOM 2531 C CA . ASP A 1 334 ? -19.786 11.638 50.339 1.00 94.25 334 ASP A CA 1
ATOM 2532 C C . ASP A 1 334 ? -19.676 10.126 50.066 1.00 94.25 334 ASP A C 1
ATOM 2534 O O . ASP A 1 334 ? -19.895 9.321 50.966 1.00 94.25 334 ASP A O 1
ATOM 2538 N N . GLY A 1 335 ? -19.341 9.726 48.835 1.00 93.38 335 GLY A N 1
ATOM 2539 C CA . GLY A 1 335 ? -19.244 8.326 48.422 1.00 93.38 335 GLY A CA 1
ATOM 2540 C C . GLY A 1 335 ? -20.590 7.651 48.143 1.00 93.38 335 GLY A C 1
ATOM 2541 O O . GLY A 1 335 ? -20.605 6.474 47.788 1.00 93.38 335 GLY A O 1
ATOM 2542 N N . ALA A 1 336 ? -21.714 8.365 48.264 1.00 95.75 336 ALA A N 1
ATOM 2543 C CA . ALA A 1 336 ? -23.036 7.818 47.971 1.00 95.75 336 ALA A CA 1
ATOM 2544 C C . ALA A 1 336 ? -23.239 7.634 46.459 1.00 95.75 336 ALA A C 1
ATOM 2546 O O . ALA A 1 336 ? -22.895 8.518 45.668 1.00 95.75 336 ALA A O 1
ATOM 2547 N N . LEU A 1 337 ? -23.823 6.500 46.061 1.00 97.75 337 LEU A N 1
ATOM 2548 C CA . LEU A 1 337 ? -24.239 6.260 44.682 1.00 97.75 337 LEU A CA 1
ATOM 2549 C C . LEU A 1 337 ? -25.540 7.021 44.403 1.00 97.75 337 LEU A C 1
ATOM 2551 O O . LEU A 1 337 ? -26.505 6.920 45.156 1.00 97.75 337 LEU A O 1
ATOM 2555 N N . ARG A 1 338 ? -25.567 7.768 43.303 1.00 98.25 338 ARG A N 1
ATOM 2556 C CA . ARG A 1 338 ? -26.698 8.595 42.876 1.00 98.25 338 ARG A CA 1
ATOM 2557 C C . ARG A 1 338 ? -27.022 8.364 41.408 1.00 98.25 338 ARG A C 1
ATOM 2559 O O . ARG A 1 338 ? -26.178 7.913 40.631 1.00 98.25 338 ARG A O 1
ATOM 2566 N N . ILE A 1 339 ? -28.241 8.732 41.025 1.00 98.38 339 ILE A N 1
ATOM 2567 C CA . ILE A 1 339 ? -28.711 8.728 39.639 1.00 98.38 339 ILE A CA 1
ATOM 2568 C C . ILE A 1 339 ? -29.036 10.161 39.231 1.00 98.38 339 ILE A C 1
ATOM 2570 O O . ILE A 1 339 ? -29.892 10.798 39.842 1.00 98.38 339 ILE A O 1
ATOM 2574 N N . LEU A 1 340 ? -28.399 10.654 38.171 1.00 98.44 340 LEU A N 1
ATOM 2575 C CA . LEU A 1 340 ? -28.878 11.826 37.442 1.00 98.44 340 LEU A CA 1
ATOM 2576 C C . LEU A 1 340 ? -29.807 11.344 36.327 1.00 98.44 340 LEU A C 1
ATOM 2578 O O . LEU A 1 340 ? -29.417 10.497 35.524 1.00 98.44 340 LEU A O 1
ATOM 2582 N N . ALA A 1 341 ? -31.017 11.887 36.268 1.00 98.25 341 ALA A N 1
ATOM 2583 C CA . ALA A 1 341 ? -31.988 11.611 35.220 1.00 98.25 341 ALA A CA 1
ATOM 2584 C C . ALA A 1 341 ? -32.228 12.863 34.373 1.00 98.25 341 ALA A C 1
ATOM 2586 O O . ALA A 1 341 ? -32.489 13.937 34.920 1.00 98.25 341 ALA A O 1
ATOM 2587 N N . ARG A 1 342 ? -32.193 12.707 33.044 1.00 98.12 342 ARG A N 1
ATOM 2588 C CA . ARG A 1 342 ? -32.723 13.688 32.091 1.00 98.12 342 ARG A CA 1
ATOM 2589 C C . ARG A 1 342 ? -34.104 13.226 31.648 1.00 98.12 342 ARG A C 1
ATOM 2591 O O . ARG A 1 342 ? -34.233 12.272 30.879 1.00 98.12 342 ARG A O 1
ATOM 2598 N N . ASN A 1 343 ? -35.134 13.890 32.151 1.00 97.31 343 ASN A N 1
ATOM 2599 C CA . ASN A 1 343 ? -36.528 13.519 31.941 1.00 97.31 343 ASN A CA 1
ATOM 2600 C C . ASN A 1 343 ? -36.950 13.640 30.461 1.00 97.31 343 ASN A C 1
ATOM 2602 O O . ASN A 1 343 ? -36.267 14.297 29.666 1.00 97.31 343 ASN A O 1
ATOM 2606 N N . PRO A 1 344 ? -38.089 13.035 30.070 1.00 97.44 344 PRO A N 1
ATOM 2607 C CA . PRO A 1 344 ? -38.632 13.156 28.714 1.00 97.44 344 PRO A CA 1
ATOM 2608 C C . PRO A 1 344 ? -38.942 14.597 28.278 1.00 97.44 344 PRO A C 1
ATOM 2610 O O . PRO A 1 344 ? -38.910 14.888 27.088 1.00 97.44 344 PRO A O 1
ATOM 2613 N N . ASP A 1 345 ? -39.219 15.495 29.228 1.00 96.31 345 ASP A N 1
ATOM 2614 C CA . ASP A 1 345 ? -39.447 16.929 28.990 1.00 96.31 345 ASP A CA 1
ATOM 2615 C C . ASP A 1 345 ? -38.146 17.759 28.951 1.00 96.31 345 ASP A C 1
ATOM 2617 O O . ASP A 1 345 ? -38.181 18.973 28.765 1.00 96.31 345 ASP A O 1
ATOM 2621 N N . GLY A 1 346 ? -36.989 17.111 29.129 1.00 95.19 346 GLY A N 1
ATOM 2622 C CA . GLY A 1 346 ? -35.671 17.733 29.128 1.00 95.19 346 GLY A CA 1
ATOM 2623 C C . GLY A 1 346 ? -35.209 18.312 30.466 1.00 95.19 346 GLY A C 1
ATOM 2624 O O . GLY A 1 346 ? -34.063 18.754 30.532 1.00 95.19 346 GLY A O 1
ATOM 2625 N N . THR A 1 347 ? -36.039 18.282 31.514 1.00 97.62 347 THR A N 1
ATOM 2626 C CA . THR A 1 347 ? -35.648 18.692 32.874 1.00 97.62 347 THR A CA 1
ATOM 2627 C C . THR A 1 347 ? -34.730 17.659 33.532 1.00 97.62 347 THR A C 1
ATOM 2629 O O . THR A 1 347 ? -34.744 16.479 33.172 1.00 97.62 347 THR A O 1
ATOM 2632 N N . TYR A 1 348 ? -33.936 18.086 34.518 1.00 98.12 348 TYR A N 1
ATOM 2633 C CA . TYR A 1 348 ? -33.029 17.207 35.258 1.00 98.12 348 TYR A CA 1
ATOM 2634 C C . TYR A 1 348 ? -33.510 16.959 36.683 1.00 98.12 348 TYR A C 1
ATOM 2636 O O . TYR A 1 348 ? -34.067 17.842 37.338 1.00 98.12 348 TYR A O 1
ATOM 2644 N N . LYS A 1 349 ? -33.273 15.742 37.175 1.00 97.75 349 LYS A N 1
ATOM 2645 C CA . LYS A 1 349 ? -33.530 15.367 38.566 1.00 97.75 349 LYS A CA 1
ATOM 2646 C C . LYS A 1 349 ? -32.475 14.386 39.067 1.00 97.75 349 LYS A C 1
ATOM 2648 O O . LYS A 1 349 ? -32.112 13.455 38.354 1.00 97.75 349 LYS A O 1
ATOM 2653 N N . THR A 1 350 ? -32.032 14.579 40.305 1.00 97.75 350 THR A N 1
ATOM 2654 C CA . THR A 1 350 ? -31.113 13.666 40.997 1.00 97.75 350 THR A CA 1
ATOM 2655 C C . THR A 1 350 ? -31.878 12.805 41.997 1.00 97.75 350 THR A C 1
ATOM 2657 O O . THR A 1 350 ? -32.770 13.302 42.688 1.00 97.75 350 THR A O 1
ATOM 2660 N N . TYR A 1 351 ? -31.523 11.524 42.068 1.00 97.25 351 TYR A N 1
ATOM 2661 C CA . TYR A 1 351 ? -32.042 10.553 43.026 1.00 97.25 351 TYR A CA 1
ATOM 2662 C C . TYR A 1 351 ? -30.888 9.976 43.852 1.00 97.25 351 TYR A C 1
ATOM 2664 O O . TYR A 1 351 ? -29.876 9.557 43.283 1.00 97.25 351 TYR A O 1
ATOM 2672 N N . ASP A 1 352 ? -31.063 9.939 45.170 1.00 94.81 352 ASP A N 1
ATOM 2673 C CA . ASP A 1 352 ? -30.189 9.218 46.099 1.00 94.81 352 ASP A CA 1
ATOM 2674 C C . ASP A 1 352 ? -30.665 7.759 46.220 1.00 94.81 352 ASP A C 1
ATOM 2676 O O . ASP A 1 352 ? -31.877 7.515 46.196 1.00 94.81 352 ASP A O 1
ATOM 2680 N N . LEU A 1 353 ? -29.727 6.807 46.306 1.00 92.31 353 LEU A N 1
ATOM 2681 C CA . LEU A 1 353 ? -30.006 5.369 46.451 1.00 92.31 353 LEU A CA 1
ATOM 2682 C C . LEU A 1 353 ? -29.847 4.864 47.885 1.00 92.31 353 LEU A C 1
ATOM 2684 O O . LEU A 1 353 ? -28.955 5.376 48.601 1.00 92.31 353 LEU A O 1
#

Mean predicted aligned error: 3.79 Å

InterPro domains:
  IPR011050 Pectin lyase fold/virulence factor [SSF51126] (2-349)
  IPR012332 Autotransporter, pectate lyase C-like domain superfamily [G3DSA:2.160.20.20] (1-353)
  IPR015331 P22 tailspike C-terminal domain [PF09251] (1-348)

Sequence (353 aa):
MTFENHHTSAWGYGNWVVGGEIKYGSGSAVMFIRNDGGNDHNGGVRDLISYRVGESGVKTYQNEIGGRSARNYRLVFDNITTIQSYYDGIDINADTGSPAERVDDYPLSQYPWFQLPTKHIIRNIITKDCMGIGAWWDGQNNTIDNIVTYEAHKEGIFDRGTNNDITNITVVGANKDLTDLNQIVCEGGSRMRGVLVHAYTTQGYAVYAPQSEISSVACAGSGTKKILCTYVGDVQGGNINVQHNENLMTLTMRPAMGSTINPSLTLTANCLIPLAGKETSLVGLSALKDGVPVAAMELNREGFGHMSIPACSGQLPESGLTHYGSVGFFFGTDGALRILARNPDGTYKTYDL

Foldseek 3Di:
DEDADQPDLDAAEQAEDEADEDEEELEESYEAFRHEHPPVQRYDYYHYEYYAYNEEPYEQDEADDPQAFRGYASHEAYQYEYEAHQAEPYYAEHYDDDDDAHHSDDGCVVAPGLAAQRQYEYENYEYEQYAHEHDEYGHANHEAEHYAGYNACAAPYEYAYEHYEHEQYHFAAHVVVVPLHENYEHPYAYEYERYEYEHPAQGHAPYHYQNYEYENYYYDDDHHHHHHYDYYDDDDDDDDDDDDPDQKDWDFAQPVSVPDDHGQKIWMWGFPDPDVVPTDIKIWIFGDDPRDTDQIWIACVVNPRDIDGDAAAEDDDLVNDPDAQDWGWYAYPVRWIKIWHQHNVRDIDIDTD

Nearest PDB structures (foldseek):
  3riq-assembly1_A  TM=1.002E+00  e=6.512E-54  unclassified
  1tsp-assembly1_A  TM=9.151E-01  e=1.087E-26  Lederbergvirus P22
  1qrc-assembly1_A  TM=9.157E-01  e=4.038E-26  Lederbergvirus P22
  1qq1-assembly1_A  TM=9.154E-01  e=2.820E-25  Lederbergvirus P22
  1clw-assembly1_A  TM=9.158E-01  e=4.160E-25  Lederbergvirus P22

Secondary structure (DSSP, 8-state):
-EEE-TTSSSPB-S-EEES-EEE--SS-SEEEESBB-TTTT--EEEEEEEES-SS-SEEEPPSEETTEE---BS-EEEEEEEES-SS-SEEE-S--SS----SSS--TTTS-TT------EEEEEEEES-SS-SEEE-SSS-EEEEEEEES-SS-SEEE-SSS-EEEEEEEES-STT-SS--SEEE-S--EEEEEEEE-SS-SS-SEEEEEEEEEEEEE-SSS---EEEEEEPPP--S------SSSEEEEEE--STTT-SS-SEEEEEEEEE--TT--EEEEEEEEEETTEEEEEEEESGGG--PEE---BSSPPPGGG--STTEEEEEE-TTS-EEEEEE-TTS-EEEEE-

Radius of gyration: 28.39 Å; Cα contacts (8 Å, |Δi|>4): 1030; chains: 1; bounding box: 64×51×84 Å

pLDDT: mean 97.78, std 2.21, range [72.06, 98.94]